Protein AF-A0A6A1Q8D6-F1 (afdb_monomer_lite)

Secondary structure (DSSP, 8-state):
--HHHHHHHHHHHHHHHHHHHHHHHHTT--HHHHHHHHHHHHHHHHHHHHTT-----------------PPPS---------------------S-------S---S-HHHHHHHHHHHHHHGGGG-SS--HHHHHHT-TT--HHHHHHHHHHHHTT-HHHHHHHHHHHHHTT-HHHHHHHHHHHHHH---HHHHHHHHHHHHHHHHHHHHHHHHHHHTT-SSPPPHHHHHHHHHHHHHHHHH-HHHHHHHHHHT--

pLDDT: mean 76.39, std 24.13, range [25.67, 97.31]

Foldseek 3Di:
DPLQVLLVVLLVLLVVLVVVLVVCVVVVHDPVVNLVSLLSSLVSLLSNQVVPDDDDDDDDDDDDDDDDDDDDPPDPPDDDDDDDDDDDDDDDDDPDPDPDPPDDDPSRSNLVSLLVVLVSVVCQVVHPDRRCSCVVSPNPPPHSVVSNVSSCVVCQQPLVSLLVSLVVCVVSVVLVSSLVSLVSSCVNPVQCLVRLSSLQSLLVSLVVQQVVQVVCVVVVNHDHRDCVSVVSSVVSVVSNCVNDVVVVVVVVVVPPD

InterPro domains:
  IPR011990 Tetratricopeptide-like helical domain superfamily [G3DSA:1.25.40.10] (143-253)
  IPR011990 Tetratricopeptide-like helical domain superfamily [SSF48452] (145-246)
  IPR042342 Tetratricopeptide repeat protein 22 [PTHR16253] (111-256)

Sequence (257 aa):
IPKEEKRGWYFTMATLFIRLDGIFLELGREEQKRLPAFNRTLALLRQVLKSSEPHHQGRTRGHGDFMPLPLPLSSWGLTPGVALAPCLLVAPLPLSTPLLPETPLPASPPALAWCYLGMLLERKDTFSITPMGIHDCGFSGTDPLDCFGKAIEIAKDKPPILNHLAKIFHLLGKQDMAIGTCNMALDILRDPELNWQAYCTRAKIHVRAYLHDLERSKMGLGGMPDRNHLACAKADLEEVVKVCPGLKTYLDIGQVR

Organism: Balaenoptera physalus (NCBI:txid9770)

Structure (mmCIF, N/CA/C/O backbone):
data_AF-A0A6A1Q8D6-F1
#
_entry.id   AF-A0A6A1Q8D6-F1
#
loop_
_atom_site.group_PDB
_atom_site.id
_atom_site.type_symbol
_atom_site.label_atom_id
_atom_site.label_alt_id
_atom_site.label_comp_id
_atom_site.label_asym_id
_atom_site.label_entity_id
_atom_site.label_seq_id
_atom_site.pdbx_PDB_ins_code
_atom_site.Cartn_x
_atom_site.Cartn_y
_atom_site.Cartn_z
_atom_site.occupancy
_atom_site.B_iso_or_equiv
_atom_site.auth_seq_id
_atom_site.auth_comp_id
_atom_site.auth_asym_id
_atom_site.auth_atom_id
_atom_site.pdbx_PDB_model_num
ATOM 1 N N . ILE A 1 1 ? 13.395 28.032 6.332 1.00 58.28 1 ILE A N 1
ATOM 2 C CA . ILE A 1 1 ? 12.481 26.870 6.231 1.00 58.28 1 ILE A CA 1
ATOM 3 C C . ILE A 1 1 ? 12.917 25.836 7.268 1.00 58.28 1 ILE A C 1
ATOM 5 O O . ILE A 1 1 ? 14.064 25.392 7.189 1.00 58.28 1 ILE A O 1
ATOM 9 N N . PRO A 1 2 ? 12.074 25.506 8.260 1.00 75.62 2 PRO A N 1
ATOM 10 C CA . PRO A 1 2 ? 12.286 24.403 9.195 1.00 75.62 2 PRO A CA 1
ATOM 11 C C . PRO A 1 2 ? 12.652 23.093 8.481 1.00 75.62 2 PRO A C 1
ATOM 13 O O . PRO A 1 2 ? 12.176 22.812 7.381 1.00 75.62 2 PRO A O 1
ATOM 16 N N . LYS A 1 3 ? 13.507 22.271 9.101 1.00 69.44 3 LYS A N 1
ATOM 17 C CA . LYS A 1 3 ? 13.991 21.016 8.492 1.00 69.44 3 LYS A CA 1
ATOM 18 C C . LYS A 1 3 ? 12.843 20.069 8.106 1.00 69.44 3 LYS A C 1
ATOM 20 O O . LYS A 1 3 ? 12.919 19.453 7.047 1.00 69.44 3 LYS A O 1
ATOM 25 N N . GLU A 1 4 ? 11.780 20.003 8.909 1.00 71.88 4 GLU A N 1
ATOM 26 C CA . GLU A 1 4 ? 10.601 19.168 8.629 1.00 71.88 4 GLU A CA 1
ATOM 27 C C . GLU A 1 4 ? 9.783 19.661 7.429 1.00 71.88 4 GLU A C 1
ATOM 29 O O . GLU A 1 4 ? 9.393 18.859 6.586 1.00 71.88 4 GLU A O 1
ATOM 34 N N . GLU A 1 5 ? 9.596 20.973 7.267 1.00 75.06 5 GLU A N 1
ATOM 35 C CA . GLU A 1 5 ? 8.895 21.525 6.097 1.00 75.06 5 GLU A CA 1
ATOM 36 C C . GLU A 1 5 ? 9.647 21.221 4.798 1.00 75.06 5 GLU A C 1
ATOM 38 O O . GLU A 1 5 ? 9.058 20.815 3.794 1.00 75.06 5 GLU A O 1
ATOM 43 N N . LYS A 1 6 ? 10.980 21.335 4.832 1.00 80.56 6 LYS A N 1
ATOM 44 C CA . LYS A 1 6 ? 11.833 20.992 3.690 1.00 80.56 6 LYS A CA 1
ATOM 45 C C . LYS A 1 6 ? 11.720 19.504 3.326 1.00 80.56 6 LYS A C 1
ATOM 47 O O . LYS A 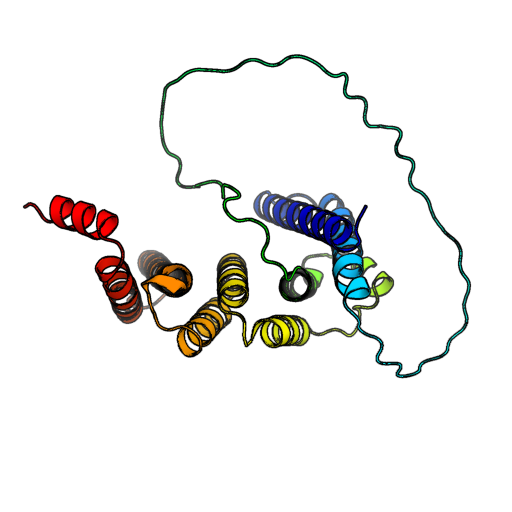1 6 ? 11.679 19.166 2.144 1.00 80.56 6 LYS A O 1
ATOM 52 N N . ARG A 1 7 ? 11.624 18.613 4.321 1.00 81.50 7 ARG A N 1
ATOM 53 C CA . ARG A 1 7 ? 11.371 17.176 4.101 1.00 81.50 7 ARG A CA 1
ATOM 54 C C . ARG A 1 7 ? 9.992 16.922 3.508 1.00 81.50 7 ARG A C 1
ATOM 56 O O . ARG A 1 7 ? 9.892 16.159 2.552 1.00 81.50 7 ARG A O 1
ATOM 63 N N . GLY A 1 8 ? 8.959 17.563 4.052 1.00 83.56 8 GLY A N 1
ATOM 64 C CA . GLY A 1 8 ? 7.590 17.460 3.549 1.00 83.56 8 GLY A CA 1
ATOM 65 C C . GLY A 1 8 ? 7.497 17.867 2.080 1.00 83.56 8 GLY A C 1
ATOM 66 O O . GLY A 1 8 ? 6.863 17.169 1.288 1.00 83.56 8 GLY A O 1
ATOM 67 N N . TRP A 1 9 ? 8.221 18.919 1.685 1.00 87.88 9 TRP A N 1
ATOM 68 C CA . TRP A 1 9 ? 8.323 19.335 0.288 1.00 87.88 9 TRP A CA 1
ATOM 69 C C . TRP A 1 9 ? 9.008 18.276 -0.588 1.00 87.88 9 TRP A C 1
ATOM 71 O O . TRP A 1 9 ? 8.444 17.872 -1.605 1.00 87.88 9 TRP A O 1
ATOM 81 N N . TYR A 1 10 ? 10.181 17.764 -0.186 1.00 89.38 10 TYR A N 1
ATOM 82 C CA . TYR A 1 10 ? 10.878 16.715 -0.947 1.00 89.38 10 TYR A CA 1
ATOM 83 C C . TYR A 1 10 ? 10.034 15.452 -1.107 1.00 89.38 10 TYR A C 1
ATOM 85 O O . TYR A 1 10 ? 9.972 14.886 -2.198 1.00 89.38 10 TYR A O 1
ATOM 93 N N . PHE A 1 11 ? 9.365 15.034 -0.035 1.00 89.62 11 PHE A N 1
ATOM 94 C CA . PHE A 1 11 ? 8.489 13.874 -0.046 1.00 89.62 11 PHE A CA 1
ATOM 95 C C . PHE A 1 11 ? 7.291 14.086 -0.976 1.00 89.62 11 PHE A C 1
ATOM 97 O O . PHE A 1 11 ? 7.030 13.250 -1.838 1.00 89.62 11 PHE A O 1
ATOM 104 N N . THR A 1 12 ? 6.620 15.236 -0.877 1.00 89.75 12 THR A N 1
ATOM 105 C CA . THR A 1 12 ? 5.509 15.597 -1.770 1.00 89.75 12 THR A CA 1
ATOM 106 C C . THR A 1 12 ? 5.947 15.543 -3.231 1.00 89.75 12 THR A C 1
ATOM 108 O O . THR A 1 12 ? 5.326 14.850 -4.036 1.00 89.75 12 THR A O 1
ATOM 111 N N . MET A 1 13 ? 7.073 16.175 -3.571 1.00 91.12 13 MET A N 1
ATOM 112 C CA . MET A 1 13 ? 7.605 16.151 -4.935 1.00 91.12 13 MET A CA 1
ATOM 113 C C . MET A 1 13 ? 7.938 14.732 -5.412 1.00 91.12 13 MET A C 1
ATOM 115 O O . MET A 1 13 ? 7.617 14.385 -6.547 1.00 91.12 13 MET A O 1
ATOM 119 N N . ALA A 1 14 ? 8.522 13.888 -4.555 1.00 90.25 14 ALA A N 1
ATOM 120 C CA . ALA A 1 14 ? 8.796 12.492 -4.893 1.00 90.25 14 ALA A CA 1
ATOM 121 C C . ALA A 1 14 ? 7.500 11.727 -5.205 1.00 90.25 14 ALA A C 1
ATOM 123 O O . ALA A 1 14 ? 7.415 11.054 -6.230 1.00 90.25 14 ALA A O 1
ATOM 124 N N . THR A 1 15 ? 6.458 11.879 -4.380 1.00 89.50 15 THR A N 1
ATOM 125 C CA . THR A 1 15 ? 5.168 11.209 -4.621 1.00 89.50 15 THR A CA 1
ATOM 126 C C . THR A 1 15 ? 4.490 11.663 -5.915 1.00 89.50 15 THR A C 1
ATOM 128 O O . THR A 1 15 ? 3.872 10.842 -6.594 1.00 89.50 15 THR A O 1
ATOM 131 N N . LEU A 1 16 ? 4.643 12.933 -6.309 1.00 89.19 16 LEU A N 1
ATOM 132 C CA . LEU A 1 16 ? 4.144 13.434 -7.593 1.00 89.19 16 LEU A CA 1
ATOM 133 C C . LEU A 1 16 ? 4.859 12.771 -8.776 1.00 89.19 16 LEU A C 1
ATOM 135 O O . LEU A 1 16 ? 4.192 12.323 -9.708 1.00 89.19 16 LEU A O 1
ATOM 139 N N . PHE A 1 17 ? 6.190 12.646 -8.729 1.00 88.75 17 PHE A N 1
ATOM 140 C CA . PHE A 1 17 ? 6.939 11.949 -9.781 1.00 88.75 17 PHE A CA 1
ATOM 141 C C . PHE A 1 17 ? 6.596 10.459 -9.861 1.00 88.75 17 PHE A C 1
ATOM 143 O O . PHE A 1 17 ? 6.474 9.932 -10.962 1.00 88.75 17 PHE A O 1
ATOM 150 N N . ILE A 1 18 ? 6.364 9.798 -8.724 1.00 88.38 18 ILE A N 1
ATOM 151 C CA . ILE A 1 18 ? 5.928 8.393 -8.682 1.00 88.38 18 ILE A CA 1
ATOM 152 C C . ILE A 1 18 ? 4.565 8.214 -9.356 1.00 88.38 18 ILE A C 1
ATOM 154 O O . ILE A 1 18 ? 4.382 7.289 -10.147 1.00 88.38 18 ILE A O 1
ATOM 158 N N . ARG A 1 19 ? 3.604 9.102 -9.070 1.00 86.12 19 ARG A N 1
ATOM 159 C CA . ARG A 1 19 ? 2.282 9.068 -9.716 1.00 86.12 19 ARG A CA 1
ATOM 160 C C . ARG A 1 19 ? 2.391 9.310 -11.220 1.00 86.12 19 ARG A C 1
ATOM 162 O O . ARG A 1 19 ? 1.753 8.605 -11.995 1.00 86.12 19 ARG A O 1
ATOM 169 N N . LEU A 1 20 ? 3.221 10.268 -11.628 1.00 85.06 20 LEU A N 1
ATOM 170 C CA . LEU A 1 20 ? 3.463 10.562 -13.038 1.00 85.06 20 LEU A CA 1
ATOM 171 C C . LEU A 1 20 ? 4.110 9.377 -13.777 1.00 85.06 20 LEU A C 1
ATOM 173 O O . LEU A 1 20 ? 3.712 9.082 -14.900 1.00 85.06 20 LEU A O 1
ATOM 177 N N . ASP A 1 21 ? 5.063 8.681 -13.149 1.00 83.56 21 ASP A N 1
ATOM 178 C CA . ASP A 1 21 ? 5.663 7.456 -13.698 1.00 83.56 21 ASP A CA 1
ATOM 179 C C . ASP A 1 21 ? 4.616 6.352 -13.900 1.00 83.56 21 ASP A C 1
ATOM 181 O O . ASP A 1 21 ? 4.587 5.732 -14.960 1.00 83.56 21 ASP A O 1
ATOM 185 N N . GLY A 1 22 ? 3.707 6.167 -12.934 1.00 82.19 22 GLY A N 1
ATOM 186 C CA . GLY A 1 22 ? 2.575 5.242 -13.065 1.00 82.19 22 GLY A CA 1
ATOM 187 C C . GLY A 1 22 ? 1.685 5.555 -14.273 1.00 82.19 22 GLY A C 1
ATOM 188 O O . GLY A 1 22 ? 1.392 4.667 -15.065 1.00 82.19 22 GLY A O 1
ATOM 189 N N . ILE A 1 23 ? 1.340 6.829 -14.480 1.00 84.25 23 ILE A N 1
ATOM 190 C CA . ILE A 1 23 ? 0.553 7.266 -15.647 1.00 84.25 23 ILE A CA 1
ATOM 191 C C . ILE A 1 23 ? 1.317 7.009 -16.956 1.00 84.25 23 ILE A C 1
ATOM 193 O O . ILE A 1 23 ? 0.732 6.599 -17.956 1.00 84.25 23 ILE A O 1
ATOM 197 N N . PHE A 1 24 ? 2.632 7.242 -16.986 1.00 83.12 24 PHE A N 1
ATOM 198 C CA . PHE A 1 24 ? 3.431 6.961 -18.182 1.00 83.12 24 PHE A CA 1
ATOM 199 C C . PHE A 1 24 ? 3.561 5.470 -18.488 1.00 83.12 24 PHE A C 1
ATOM 201 O O . PHE A 1 24 ? 3.578 5.122 -19.669 1.00 83.12 24 PHE A O 1
ATOM 208 N N . LEU A 1 25 ? 3.611 4.616 -17.462 1.00 78.94 25 LEU A N 1
ATOM 209 C CA . LEU A 1 25 ? 3.542 3.162 -17.616 1.00 78.94 25 LEU A CA 1
ATOM 210 C C . LEU A 1 25 ? 2.220 2.732 -18.262 1.00 78.94 25 LEU A C 1
ATOM 212 O O . LEU A 1 25 ? 2.239 1.980 -19.230 1.00 78.94 25 LEU A O 1
ATOM 216 N N . GLU A 1 26 ? 1.088 3.250 -17.780 1.00 81.12 26 GLU A N 1
ATOM 217 C CA . GLU A 1 26 ? -0.240 2.927 -18.324 1.00 81.12 26 GLU A CA 1
ATOM 218 C C . GLU A 1 26 ? -0.422 3.406 -19.772 1.00 81.12 26 GLU A C 1
ATOM 220 O O . GLU A 1 26 ? -1.025 2.717 -20.590 1.00 81.12 26 GLU A O 1
ATOM 225 N N . LEU A 1 27 ? 0.136 4.570 -20.113 1.00 80.81 27 LEU A N 1
ATOM 226 C CA . LEU A 1 27 ? 0.056 5.148 -21.458 1.00 80.81 27 LEU A CA 1
ATOM 227 C C . LEU A 1 27 ? 1.074 4.560 -22.454 1.00 80.81 27 LEU A C 1
ATOM 229 O O . LEU A 1 27 ? 1.162 5.059 -23.576 1.00 80.81 27 LEU A O 1
ATOM 233 N N . GLY A 1 28 ? 1.885 3.572 -22.054 1.00 69.19 28 GLY A N 1
ATOM 234 C CA . GLY A 1 28 ? 2.917 2.973 -22.910 1.00 69.19 28 GLY A CA 1
ATOM 235 C C . GLY A 1 28 ? 3.967 3.975 -23.408 1.00 69.19 28 GLY A C 1
ATOM 236 O O . GLY A 1 28 ? 4.520 3.815 -24.495 1.00 69.19 28 GLY A O 1
ATOM 237 N N . ARG A 1 29 ? 4.207 5.062 -22.660 1.00 67.12 29 ARG A N 1
ATOM 238 C CA . ARG A 1 29 ? 5.101 6.157 -23.072 1.00 67.12 29 ARG A CA 1
ATOM 239 C C . ARG A 1 29 ? 6.567 5.748 -22.945 1.00 67.12 29 ARG A C 1
ATOM 241 O O . ARG A 1 29 ? 6.957 5.097 -21.980 1.00 67.12 29 ARG A O 1
ATOM 248 N N . GLU A 1 30 ? 7.375 6.220 -23.895 1.00 70.44 30 GLU A N 1
ATOM 249 C CA . GLU A 1 30 ? 8.788 5.855 -24.028 1.00 70.44 30 GLU A CA 1
ATOM 250 C C . GLU A 1 30 ? 9.607 6.090 -22.750 1.00 70.44 30 GLU A C 1
ATOM 252 O O . GLU A 1 30 ? 9.560 7.156 -22.120 1.00 70.44 30 GLU A O 1
ATOM 257 N N . GLU A 1 31 ? 10.411 5.078 -22.423 1.00 80.12 31 GLU A N 1
ATOM 258 C CA . GLU A 1 31 ? 11.371 4.998 -21.320 1.00 80.12 31 GLU A CA 1
ATOM 259 C C . GLU A 1 31 ? 12.185 6.289 -21.120 1.00 80.12 31 GLU A C 1
ATOM 261 O O . GLU A 1 31 ? 12.407 6.728 -19.988 1.00 80.12 31 GLU A O 1
ATOM 266 N N . GLN A 1 32 ? 12.524 6.964 -22.222 1.00 80.62 32 GLN A N 1
ATOM 267 C CA . GLN A 1 32 ? 13.290 8.208 -22.265 1.00 80.62 32 GLN A CA 1
ATOM 268 C C . GLN A 1 32 ? 12.696 9.337 -21.403 1.00 80.62 32 GLN A C 1
ATOM 270 O O . GLN A 1 32 ? 13.429 10.176 -20.880 1.00 80.62 32 GLN A O 1
ATOM 275 N N . LYS A 1 33 ? 11.367 9.373 -21.228 1.00 82.81 33 LYS A N 1
ATOM 276 C CA . LYS A 1 33 ? 10.687 10.373 -20.381 1.00 82.81 33 LYS A CA 1
ATOM 277 C C . LYS A 1 33 ? 10.601 9.945 -18.919 1.00 82.81 33 LYS A C 1
ATOM 279 O O . LYS A 1 33 ? 10.567 10.798 -18.031 1.00 82.81 33 LYS A O 1
ATOM 284 N N . ARG A 1 34 ? 10.564 8.636 -18.670 1.00 88.50 34 ARG A N 1
ATOM 285 C CA . ARG A 1 34 ? 10.428 8.044 -17.334 1.00 88.50 34 ARG A CA 1
ATOM 286 C C . ARG A 1 34 ? 11.755 8.042 -16.586 1.00 88.50 34 ARG A C 1
ATOM 288 O O . ARG A 1 34 ? 11.789 8.391 -15.409 1.00 88.50 34 ARG A O 1
ATOM 295 N N . LEU A 1 35 ? 12.856 7.750 -17.278 1.00 89.75 35 LEU A N 1
ATOM 296 C CA . LEU A 1 35 ? 14.184 7.617 -16.678 1.00 89.75 35 LEU A CA 1
ATOM 297 C C . LEU A 1 35 ? 14.645 8.882 -15.911 1.00 89.75 35 LEU A C 1
ATOM 299 O O . LEU A 1 35 ? 15.076 8.759 -14.760 1.00 89.75 35 LEU A O 1
ATOM 303 N N . PRO A 1 36 ? 14.490 10.118 -16.438 1.00 89.50 36 PRO A N 1
ATOM 304 C CA . PRO A 1 36 ? 14.829 11.324 -15.682 1.00 89.50 36 PRO A CA 1
ATOM 305 C C . PRO A 1 36 ? 13.945 11.532 -14.446 1.00 89.50 36 PRO A C 1
ATOM 307 O O . PRO A 1 36 ? 14.434 11.982 -13.409 1.00 89.50 36 PRO A O 1
ATOM 310 N N . ALA A 1 37 ? 12.648 11.215 -14.535 1.00 89.19 37 ALA A N 1
ATOM 311 C CA . ALA A 1 37 ? 11.722 11.322 -13.407 1.00 89.19 37 ALA A CA 1
ATOM 312 C C . ALA A 1 37 ? 12.062 10.301 -12.310 1.00 89.19 37 ALA A C 1
ATOM 314 O O . ALA A 1 37 ? 12.089 10.650 -11.129 1.00 89.19 37 ALA A O 1
ATOM 315 N N . PHE A 1 38 ? 12.412 9.075 -12.700 1.00 91.06 38 PHE A N 1
ATOM 316 C CA . PHE A 1 38 ? 12.868 8.021 -11.801 1.00 91.06 38 PHE A CA 1
ATOM 317 C C . PHE A 1 38 ? 14.125 8.446 -11.024 1.00 91.06 38 PHE A C 1
ATOM 319 O O . PHE A 1 38 ? 14.119 8.466 -9.792 1.00 91.06 38 PHE A O 1
ATOM 326 N N . ASN A 1 39 ? 15.166 8.909 -11.728 1.00 92.31 39 ASN A N 1
ATOM 327 C CA . ASN A 1 39 ? 16.411 9.369 -11.101 1.00 92.31 39 ASN A CA 1
ATOM 328 C C . ASN A 1 39 ? 16.184 10.563 -10.154 1.00 92.31 39 ASN A C 1
ATOM 330 O O . ASN A 1 39 ? 16.732 10.600 -9.050 1.00 92.31 39 ASN A O 1
ATOM 334 N N . ARG A 1 40 ? 15.329 11.522 -10.539 1.00 92.12 40 ARG A N 1
ATOM 335 C CA . ARG A 1 40 ? 14.948 12.647 -9.663 1.00 92.12 40 ARG A CA 1
ATOM 336 C C . ARG A 1 40 ? 14.216 12.178 -8.411 1.00 92.12 40 ARG A C 1
ATOM 338 O O . ARG A 1 40 ? 14.468 12.707 -7.331 1.00 92.12 40 ARG A O 1
ATOM 345 N N . THR A 1 41 ? 13.342 11.183 -8.538 1.00 93.81 41 THR A N 1
ATOM 346 C CA . THR A 1 41 ? 12.605 10.623 -7.400 1.00 93.81 41 THR A CA 1
ATOM 347 C C . THR A 1 41 ? 13.560 10.008 -6.381 1.00 93.81 41 THR A C 1
ATOM 349 O O . THR A 1 41 ? 13.455 10.317 -5.195 1.00 93.81 41 THR A O 1
ATOM 352 N N . LEU A 1 42 ? 14.545 9.222 -6.829 1.00 94.06 42 LEU A N 1
ATOM 353 C CA . LEU A 1 42 ? 15.572 8.653 -5.948 1.00 94.06 42 LEU A CA 1
ATOM 354 C C . LEU A 1 42 ? 16.363 9.737 -5.208 1.00 94.06 42 LEU A C 1
ATOM 356 O O . LEU A 1 42 ? 16.573 9.633 -3.998 1.00 94.06 42 LEU A O 1
ATOM 360 N N . ALA A 1 43 ? 16.736 10.816 -5.901 1.00 93.62 43 ALA A N 1
ATOM 361 C CA . ALA A 1 43 ? 17.434 11.939 -5.283 1.00 93.62 43 ALA A CA 1
ATOM 362 C C . ALA A 1 43 ? 16.581 12.634 -4.206 1.00 93.62 43 ALA A C 1
ATOM 364 O O . ALA A 1 43 ? 17.093 12.952 -3.131 1.00 93.62 43 ALA A O 1
ATOM 365 N N . LEU A 1 44 ? 15.284 12.836 -4.459 1.00 93.44 44 LEU A N 1
ATOM 366 C CA . LEU A 1 44 ? 14.351 13.431 -3.497 1.00 93.44 44 LEU A CA 1
ATOM 367 C C . LEU A 1 44 ? 14.144 12.530 -2.275 1.00 93.44 44 LEU A C 1
ATOM 369 O O . LEU A 1 44 ? 14.257 13.003 -1.144 1.00 93.44 44 LEU A O 1
ATOM 373 N N . LEU A 1 45 ? 13.916 11.230 -2.482 1.00 93.06 45 LEU A N 1
ATOM 374 C CA . LEU A 1 45 ? 13.772 10.265 -1.389 1.00 93.06 45 LEU A CA 1
ATOM 375 C C . LEU A 1 45 ? 15.045 10.185 -0.544 1.00 93.06 45 LEU A C 1
ATOM 377 O O . LEU A 1 45 ? 14.966 10.199 0.683 1.00 93.06 45 LEU A O 1
ATOM 381 N N . ARG A 1 46 ? 16.228 10.226 -1.168 1.00 92.81 46 ARG A N 1
ATOM 382 C CA . ARG A 1 46 ? 17.505 10.307 -0.447 1.00 92.81 46 ARG A CA 1
ATOM 383 C C . ARG A 1 46 ? 17.573 11.526 0.476 1.00 92.81 46 ARG A C 1
ATOM 385 O O . ARG A 1 46 ? 18.116 11.409 1.570 1.00 92.81 46 ARG A O 1
ATOM 392 N N . GLN A 1 47 ? 17.029 12.682 0.083 1.00 91.50 47 GLN A N 1
ATOM 393 C CA . GLN A 1 47 ? 16.985 13.866 0.959 1.00 91.50 47 GLN A CA 1
ATOM 394 C C . GLN A 1 47 ? 16.055 13.662 2.162 1.00 91.50 47 GLN A C 1
ATOM 396 O O . GLN A 1 47 ? 16.399 14.048 3.285 1.00 91.50 47 GLN A O 1
ATOM 401 N N . VAL A 1 48 ? 14.905 13.015 1.954 1.00 90.12 48 VAL A N 1
ATOM 402 C CA . VAL A 1 48 ? 13.990 12.653 3.048 1.00 90.12 48 VAL A CA 1
ATOM 403 C C . VAL A 1 48 ? 14.683 11.699 4.029 1.00 90.12 48 VAL A C 1
ATOM 405 O O . VAL A 1 48 ? 14.639 11.920 5.237 1.00 90.12 48 VAL A O 1
ATOM 408 N N . LEU A 1 49 ? 15.406 10.698 3.523 1.00 89.38 49 LEU A N 1
ATOM 409 C CA . LEU A 1 49 ? 16.069 9.688 4.347 1.00 89.38 49 LEU A CA 1
ATOM 410 C C . LEU A 1 49 ? 17.323 10.211 5.069 1.00 89.38 49 LEU A C 1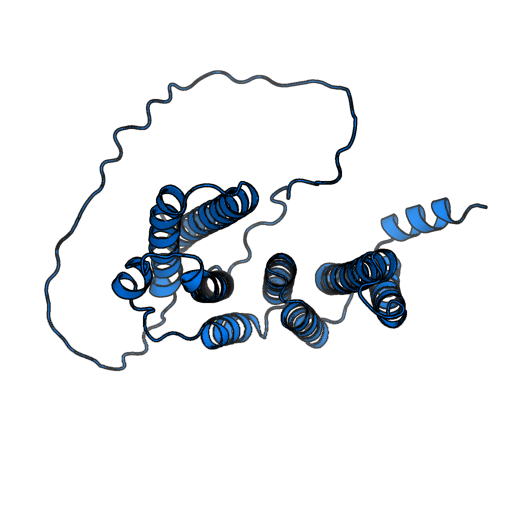
ATOM 412 O O . LEU A 1 49 ? 17.436 10.026 6.276 1.00 89.38 49 LEU A O 1
ATOM 416 N N . LYS A 1 50 ? 18.222 10.942 4.391 1.00 82.88 50 LYS A N 1
ATOM 417 C CA . LYS A 1 50 ? 19.465 11.488 4.990 1.00 82.88 50 LYS A CA 1
ATOM 418 C C . LYS A 1 50 ? 19.223 12.378 6.193 1.00 82.88 50 LYS A C 1
ATOM 420 O O . LYS A 1 50 ? 20.022 12.440 7.116 1.00 82.88 50 LYS A O 1
ATOM 425 N N . SER A 1 51 ? 18.138 13.131 6.150 1.00 59.81 51 SER A N 1
ATOM 426 C CA . SER A 1 51 ? 17.831 14.047 7.231 1.00 59.81 51 SER A CA 1
ATOM 427 C C . SER A 1 51 ? 17.398 13.313 8.506 1.00 59.81 51 SER A C 1
ATOM 429 O O . SER A 1 51 ? 17.402 13.946 9.554 1.00 59.81 51 SER A O 1
ATOM 431 N N . SER A 1 52 ? 17.066 12.020 8.431 1.00 51.50 52 SER A N 1
ATOM 432 C CA . SER A 1 52 ? 16.464 11.217 9.502 1.00 51.50 52 SER A CA 1
ATOM 433 C C . SER A 1 52 ? 17.456 10.458 10.382 1.00 51.50 52 SER A C 1
ATOM 435 O O . SER A 1 52 ? 17.007 9.779 11.296 1.00 51.50 52 SER A O 1
ATOM 437 N N . GLU A 1 53 ? 18.766 10.545 10.138 1.00 46.06 53 GLU A N 1
ATOM 438 C CA . GLU A 1 53 ? 19.754 9.896 11.006 1.00 46.06 53 GLU A CA 1
ATOM 439 C C . GLU A 1 53 ? 19.977 10.715 12.292 1.00 46.06 53 GLU A C 1
ATOM 441 O O . GLU A 1 53 ? 20.560 11.803 12.229 1.00 46.06 53 GLU A O 1
ATOM 446 N N . PRO A 1 54 ? 19.566 10.229 13.480 1.00 35.94 54 PRO A N 1
ATOM 447 C CA . PRO A 1 54 ? 20.253 10.603 14.705 1.00 35.94 54 PRO A CA 1
ATOM 448 C C . PRO A 1 54 ? 21.653 9.977 14.647 1.00 35.94 54 PRO A C 1
ATOM 450 O O . PRO A 1 54 ? 21.803 8.831 14.233 1.00 35.94 54 PRO A O 1
ATOM 453 N N . HIS A 1 55 ? 22.686 10.728 15.023 1.00 36.19 55 HIS A N 1
ATOM 454 C CA . HIS A 1 55 ? 24.079 10.285 14.985 1.00 36.19 55 HIS A CA 1
ATOM 455 C C . HIS A 1 55 ? 24.284 8.862 15.546 1.00 36.19 55 HIS A C 1
ATOM 457 O O . HIS A 1 55 ? 24.355 8.658 16.757 1.00 36.19 55 HIS A O 1
ATOM 463 N N . HIS A 1 56 ? 24.485 7.892 14.656 1.00 28.84 56 HIS A N 1
ATOM 464 C CA . HIS A 1 56 ? 25.235 6.676 14.943 1.00 28.84 56 HIS A CA 1
ATOM 465 C C . HIS A 1 56 ? 26.426 6.618 13.997 1.00 28.84 56 HIS A C 1
ATOM 467 O O . HIS A 1 56 ? 26.374 6.193 12.848 1.00 28.84 56 HIS A O 1
ATOM 473 N N . GLN A 1 57 ? 27.520 7.159 14.519 1.00 34.19 57 GLN A N 1
ATOM 474 C CA . GLN A 1 57 ? 28.828 7.164 13.908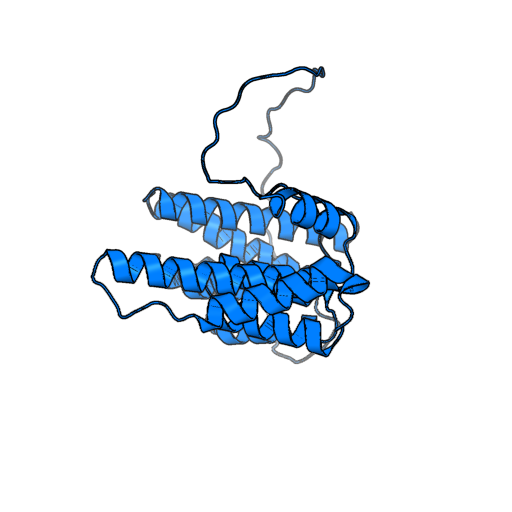 1.00 34.19 57 GLN A CA 1
ATOM 475 C C . GLN A 1 57 ? 29.363 5.731 13.846 1.00 34.19 57 GLN A C 1
ATOM 477 O O . GLN A 1 57 ? 29.739 5.153 14.859 1.00 34.19 57 GLN A O 1
ATOM 482 N N . GLY A 1 58 ? 29.422 5.185 12.632 1.00 26.11 58 GLY A N 1
ATOM 483 C CA . GLY A 1 58 ? 29.975 3.869 12.323 1.00 26.11 58 GLY A CA 1
ATOM 484 C C . GLY A 1 58 ? 30.755 3.875 11.008 1.00 26.11 58 GLY A C 1
ATOM 485 O O . GLY A 1 58 ? 30.403 3.177 10.074 1.00 26.11 58 GLY A O 1
ATOM 486 N N . ARG A 1 59 ? 31.789 4.723 10.938 1.00 28.02 59 ARG A N 1
ATOM 487 C CA . ARG A 1 59 ? 33.040 4.550 10.171 1.00 28.02 59 ARG A CA 1
ATOM 488 C C . ARG A 1 59 ? 32.951 3.787 8.830 1.00 28.02 59 ARG A C 1
ATOM 490 O O . ARG A 1 59 ? 33.201 2.593 8.789 1.00 28.02 59 ARG A O 1
ATOM 497 N N . THR A 1 60 ? 32.915 4.526 7.723 1.00 31.06 60 THR A N 1
ATOM 498 C CA . THR A 1 60 ? 33.951 4.378 6.682 1.00 31.06 60 THR A CA 1
ATOM 499 C C . THR A 1 60 ? 34.382 5.761 6.204 1.00 31.06 60 THR A C 1
ATOM 501 O O . THR A 1 60 ? 33.584 6.625 5.856 1.00 31.06 60 THR A O 1
ATOM 504 N N . ARG A 1 61 ? 35.687 5.996 6.318 1.00 30.72 61 ARG A N 1
ATOM 505 C CA . ARG A 1 61 ? 36.388 7.230 5.983 1.00 30.72 61 ARG A CA 1
ATOM 506 C C . ARG A 1 61 ? 36.932 7.023 4.573 1.00 30.72 61 ARG A C 1
ATOM 508 O O . ARG A 1 61 ? 37.776 6.156 4.384 1.00 30.72 61 ARG A O 1
ATOM 515 N N . GLY A 1 62 ? 36.446 7.799 3.617 1.00 27.06 62 GLY A N 1
ATOM 516 C CA . GLY A 1 62 ? 37.011 7.924 2.279 1.00 27.06 62 GLY A CA 1
ATOM 517 C C . GLY A 1 62 ? 36.842 9.370 1.846 1.00 27.06 62 GLY A C 1
ATOM 518 O O . GLY A 1 62 ? 35.736 9.791 1.526 1.00 27.06 62 GLY A O 1
ATOM 519 N N . HIS A 1 63 ? 37.918 10.145 1.962 1.00 29.50 63 HIS A N 1
ATOM 520 C CA . HIS A 1 63 ? 38.007 11.515 1.468 1.00 29.50 63 HIS A CA 1
ATOM 521 C C . HIS A 1 63 ? 37.772 11.556 -0.047 1.00 29.50 63 HIS A C 1
ATOM 523 O O . HIS A 1 63 ? 38.291 10.709 -0.769 1.00 29.50 63 HIS A O 1
ATOM 529 N N . GLY A 1 64 ? 37.035 12.568 -0.502 1.00 26.86 64 GLY A N 1
ATOM 530 C CA . GLY A 1 64 ? 36.806 12.861 -1.915 1.00 26.86 64 GLY A CA 1
ATOM 531 C C . GLY A 1 64 ? 35.792 13.990 -2.086 1.00 26.86 64 GLY A C 1
ATOM 532 O O . GLY A 1 64 ? 34.637 13.738 -2.392 1.00 26.86 64 GLY A O 1
ATOM 533 N N . ASP A 1 65 ? 36.237 15.198 -1.752 1.00 26.80 65 ASP A N 1
ATOM 534 C CA . ASP A 1 65 ? 35.838 16.522 -2.242 1.00 26.80 65 ASP A CA 1
ATOM 535 C C . ASP A 1 65 ? 34.364 16.900 -2.506 1.00 26.80 65 ASP A C 1
ATOM 537 O O . ASP A 1 65 ? 33.644 16.405 -3.368 1.00 26.80 65 ASP A O 1
ATOM 541 N N . PHE A 1 66 ? 33.987 17.947 -1.771 1.00 28.08 66 PHE A N 1
ATOM 542 C CA . PHE A 1 66 ? 32.960 18.939 -2.069 1.00 28.08 66 PHE A CA 1
ATOM 543 C C . PHE A 1 66 ? 33.180 19.580 -3.451 1.00 28.08 66 PHE A C 1
ATOM 545 O O . PHE A 1 66 ? 34.263 20.109 -3.678 1.00 28.08 66 PHE A O 1
ATOM 552 N N . MET A 1 67 ? 32.136 19.683 -4.288 1.00 33.34 67 MET A N 1
ATOM 553 C CA . MET A 1 67 ? 31.578 20.965 -4.785 1.00 33.34 67 MET A CA 1
ATOM 554 C C . MET A 1 67 ? 30.457 20.766 -5.843 1.00 33.34 67 MET A C 1
ATOM 556 O O . MET A 1 67 ? 30.233 19.646 -6.296 1.00 33.34 67 MET A O 1
ATOM 560 N N . PRO A 1 68 ? 29.649 21.814 -6.121 1.00 44.25 68 PRO A N 1
ATOM 561 C CA . PRO A 1 68 ? 28.199 21.731 -6.261 1.00 44.25 68 PRO A CA 1
ATOM 562 C C . PRO A 1 68 ? 27.723 21.887 -7.707 1.00 44.25 68 PRO A C 1
ATOM 564 O O . PRO A 1 68 ? 28.435 22.408 -8.558 1.00 44.25 68 PRO A O 1
ATOM 567 N N . LEU A 1 69 ? 26.444 21.591 -7.942 1.00 27.73 69 LEU A N 1
ATOM 568 C CA . LEU A 1 69 ? 25.707 22.224 -9.032 1.00 27.73 69 LEU A CA 1
ATOM 569 C C . LEU A 1 69 ? 24.434 22.891 -8.491 1.00 27.73 69 LEU A C 1
ATOM 571 O O . LEU A 1 69 ? 23.567 22.202 -7.943 1.00 27.73 69 LEU A O 1
ATOM 575 N N . PRO A 1 70 ? 24.312 24.224 -8.622 1.00 39.91 70 PRO A N 1
ATOM 576 C CA . PRO A 1 70 ? 23.056 24.931 -8.465 1.00 39.91 70 PRO A CA 1
ATOM 577 C C . PRO A 1 70 ? 22.261 24.789 -9.768 1.00 39.91 70 PRO A C 1
ATOM 579 O O . PRO A 1 70 ? 22.813 24.950 -10.854 1.00 39.91 70 PRO A O 1
ATOM 582 N N . LEU A 1 71 ? 20.958 24.520 -9.687 1.00 33.19 71 LEU A N 1
ATOM 583 C CA . LEU A 1 71 ? 20.070 24.790 -10.817 1.00 33.19 71 LEU A CA 1
ATOM 584 C C . LEU A 1 71 ? 19.309 26.091 -10.532 1.00 33.19 71 LEU A C 1
ATOM 586 O O . LEU A 1 71 ? 18.762 26.237 -9.434 1.00 33.19 71 LEU A O 1
ATOM 590 N N . PRO A 1 72 ? 19.305 27.048 -11.474 1.00 29.98 72 PRO A N 1
ATOM 591 C CA . PRO A 1 72 ? 18.742 28.370 -11.257 1.00 29.98 72 PRO A CA 1
ATOM 592 C C . PRO A 1 72 ? 17.210 28.322 -11.220 1.00 29.98 72 PRO A C 1
ATOM 594 O O . PRO A 1 72 ? 16.556 27.772 -12.109 1.00 29.98 72 PRO A O 1
ATOM 597 N N . LEU A 1 73 ? 16.627 28.957 -10.200 1.00 33.31 73 LEU A N 1
ATOM 598 C CA . LEU A 1 73 ? 15.233 29.399 -10.204 1.00 33.31 73 LEU A CA 1
ATOM 599 C C . LEU A 1 73 ? 15.090 30.579 -11.181 1.00 33.31 73 LEU A C 1
ATOM 601 O O . LEU A 1 73 ? 15.030 31.731 -10.768 1.00 33.31 73 LEU A O 1
ATOM 605 N N . SER A 1 74 ? 15.067 30.320 -12.485 1.00 29.36 74 SER A N 1
ATOM 606 C CA . SER A 1 74 ? 14.772 31.361 -13.479 1.00 29.36 74 SER A CA 1
ATOM 607 C C . SER A 1 74 ? 14.197 30.755 -14.758 1.00 29.36 74 SER A C 1
ATOM 609 O O . SER A 1 74 ? 14.814 30.787 -15.817 1.00 29.36 74 SER A O 1
ATOM 611 N N . SER A 1 75 ? 13.022 30.135 -14.653 1.00 29.23 75 SER A N 1
ATOM 612 C CA . SER A 1 75 ? 12.153 29.827 -15.809 1.00 29.23 75 SER A CA 1
ATOM 613 C C . SER A 1 75 ? 10.675 29.674 -15.429 1.00 29.23 75 SER A C 1
ATOM 615 O O . SER A 1 75 ? 9.869 29.208 -16.227 1.00 29.23 75 SER A O 1
ATOM 617 N N . TRP A 1 76 ? 10.280 30.089 -14.222 1.00 39.84 76 TRP A N 1
ATOM 618 C CA . TRP A 1 76 ? 8.871 30.127 -13.834 1.00 39.84 76 TRP A CA 1
ATOM 619 C C . TRP A 1 76 ? 8.292 31.473 -14.271 1.00 39.84 76 TRP A C 1
ATOM 621 O O . TRP A 1 76 ? 8.167 32.401 -13.480 1.00 39.84 76 TRP A O 1
ATOM 631 N N . GLY A 1 77 ? 8.006 31.599 -15.566 1.00 35.78 77 GLY A N 1
ATOM 632 C CA . GLY A 1 77 ? 7.165 32.673 -16.080 1.00 35.78 77 GLY A CA 1
ATOM 633 C C . GLY A 1 77 ? 5.708 32.371 -15.750 1.00 35.78 77 GLY A C 1
ATOM 634 O O . GLY A 1 77 ? 5.036 31.703 -16.527 1.00 35.78 77 GLY A O 1
ATOM 635 N N . LEU A 1 78 ? 5.230 32.836 -14.596 1.00 33.50 78 LEU A N 1
ATOM 636 C CA . LEU A 1 78 ? 3.804 32.906 -14.275 1.00 33.50 78 LEU A CA 1
ATOM 637 C C . LEU A 1 78 ? 3.519 34.260 -13.619 1.00 33.50 78 LEU A C 1
ATOM 639 O O . LEU A 1 78 ? 3.980 34.553 -12.518 1.00 33.50 78 LEU A O 1
ATOM 643 N N . THR A 1 79 ? 2.781 35.098 -14.340 1.00 29.44 79 THR A N 1
ATOM 644 C CA . THR A 1 79 ? 2.207 36.365 -13.875 1.00 29.44 79 THR A CA 1
ATOM 645 C C . THR A 1 79 ? 1.059 36.114 -12.883 1.00 29.44 79 THR A C 1
ATOM 647 O O . THR A 1 79 ? 0.305 35.161 -13.088 1.00 29.44 79 THR A O 1
ATOM 650 N N . PRO A 1 80 ? 0.868 36.947 -11.841 1.00 30.08 80 PRO A N 1
ATOM 651 C CA . PRO A 1 80 ? -0.195 36.762 -10.851 1.00 30.08 80 PRO A CA 1
ATOM 652 C C . PRO A 1 80 ? -1.478 37.558 -11.173 1.00 30.08 80 PRO A C 1
ATOM 654 O O . PRO A 1 80 ? -1.411 38.691 -11.643 1.00 30.08 80 PRO A O 1
ATOM 657 N N . GLY A 1 81 ? -2.636 36.982 -10.827 1.00 28.36 81 GLY A N 1
ATOM 658 C CA . GLY A 1 81 ? -3.984 37.579 -10.913 1.00 28.36 81 GLY A CA 1
ATOM 659 C C . GLY A 1 81 ? -4.842 36.833 -11.941 1.00 28.36 81 GLY A C 1
ATOM 660 O O . GLY A 1 81 ? -4.414 36.667 -13.071 1.00 28.36 81 GLY A O 1
ATOM 661 N N . VAL A 1 82 ? -6.032 36.301 -11.649 1.00 28.84 82 VAL A N 1
ATOM 662 C CA . VAL A 1 82 ? -7.161 36.891 -10.917 1.00 28.84 82 VAL A CA 1
ATOM 663 C C . VAL A 1 82 ? -8.022 35.758 -10.325 1.00 28.84 82 VAL A C 1
ATOM 665 O O . VAL A 1 82 ? -8.165 34.696 -10.927 1.00 28.84 82 VAL A O 1
ATOM 668 N N . ALA A 1 83 ? -8.584 35.983 -9.138 1.00 35.38 83 ALA A N 1
ATOM 669 C CA . ALA A 1 83 ? -9.578 35.121 -8.501 1.00 35.38 83 ALA A CA 1
ATOM 670 C C . ALA A 1 83 ? -10.963 35.237 -9.171 1.00 35.38 83 ALA A C 1
ATOM 672 O O . ALA A 1 83 ? -11.278 36.305 -9.685 1.00 35.38 83 ALA A O 1
ATOM 673 N N . LEU A 1 84 ? -11.787 34.177 -9.095 1.00 27.81 84 LEU A N 1
ATOM 674 C CA . LEU A 1 84 ? -13.233 34.176 -8.771 1.00 27.81 84 LEU A CA 1
ATOM 675 C C . LEU A 1 84 ? -13.842 32.769 -9.000 1.00 27.81 84 LEU A C 1
ATOM 677 O O . LEU A 1 84 ? -13.629 32.146 -10.035 1.00 27.81 84 LEU A O 1
ATOM 681 N N . ALA A 1 85 ? -14.601 32.279 -8.015 1.00 28.30 85 ALA A N 1
ATOM 682 C CA . ALA A 1 85 ? -15.567 31.167 -8.120 1.00 28.30 85 ALA A CA 1
ATOM 683 C C . ALA A 1 85 ? -16.971 31.737 -8.486 1.00 28.30 85 ALA A C 1
ATOM 685 O O . ALA A 1 85 ? -17.043 32.961 -8.625 1.00 28.30 85 ALA A O 1
ATOM 686 N N . PRO A 1 86 ? -18.115 30.997 -8.522 1.00 48.28 86 PRO A N 1
ATOM 687 C CA . PRO A 1 86 ? -18.402 29.545 -8.478 1.00 48.28 86 PRO A CA 1
ATOM 688 C C . PRO A 1 86 ? -19.478 29.080 -9.527 1.00 48.28 86 PRO A C 1
ATOM 690 O O . PRO A 1 86 ? -19.921 29.866 -10.356 1.00 48.28 86 PRO A O 1
ATOM 693 N N . CYS A 1 87 ? -19.939 27.816 -9.407 1.00 25.80 87 CYS A N 1
ATOM 694 C CA . CYS A 1 87 ? -21.268 27.251 -9.780 1.00 25.80 87 CYS A CA 1
ATOM 695 C C . CYS A 1 87 ? -21.389 26.211 -10.930 1.00 25.80 87 CYS A C 1
ATOM 697 O O . CYS A 1 87 ? -21.421 26.546 -12.104 1.00 25.80 87 CYS A O 1
ATOM 699 N N . LEU A 1 88 ? -21.615 24.959 -10.488 1.00 26.48 88 LEU A N 1
ATOM 700 C CA . LEU A 1 88 ? -22.733 24.027 -10.774 1.00 26.48 88 LEU A CA 1
ATOM 701 C C . LEU A 1 88 ? -22.952 23.329 -12.145 1.00 26.48 88 LEU A C 1
ATOM 703 O O . LEU A 1 88 ? -23.115 23.950 -13.184 1.00 26.48 88 LEU A O 1
ATOM 707 N N . LEU A 1 89 ? -23.188 22.010 -11.988 1.00 28.69 89 LEU A N 1
ATOM 708 C CA . LEU A 1 89 ? -23.926 21.018 -12.796 1.00 28.69 89 LEU A CA 1
ATOM 709 C C . LEU A 1 89 ? -23.311 20.478 -14.107 1.00 28.69 89 LEU A C 1
ATOM 711 O O . LEU A 1 89 ? -23.271 21.154 -15.124 1.00 28.69 89 LEU A O 1
ATOM 715 N N . VAL A 1 90 ? -22.947 19.185 -14.107 1.00 29.00 90 VAL A N 1
ATOM 716 C CA . VAL A 1 90 ? -23.702 18.042 -14.689 1.00 29.00 90 VAL A CA 1
ATOM 717 C C . VAL A 1 90 ? -22.785 16.798 -14.676 1.00 29.00 90 VAL A C 1
ATOM 719 O O . VAL A 1 90 ? -21.643 16.849 -15.124 1.00 29.00 90 VAL A O 1
ATOM 722 N N . ALA A 1 91 ? -23.276 15.678 -14.132 1.00 25.67 91 ALA A N 1
ATOM 723 C CA . ALA A 1 91 ? -22.626 14.361 -14.192 1.00 25.67 91 ALA A CA 1
ATOM 724 C C . ALA A 1 91 ? -22.723 13.761 -15.615 1.00 25.67 91 ALA A C 1
ATOM 726 O O . ALA A 1 91 ? -23.690 14.042 -16.322 1.00 25.67 91 ALA A O 1
ATOM 727 N N . PRO A 1 92 ? -21.779 12.899 -16.035 1.00 31.23 92 PRO A N 1
ATOM 728 C CA . PRO A 1 92 ? -21.883 11.482 -15.685 1.00 31.23 92 PRO A CA 1
ATOM 729 C C . PRO A 1 92 ? -20.557 10.882 -15.190 1.00 31.23 92 PRO A C 1
ATOM 731 O O . PRO A 1 92 ? -19.469 11.271 -15.603 1.00 31.23 92 PRO A O 1
ATOM 734 N N . LEU A 1 93 ? -20.675 9.910 -14.285 1.00 35.00 93 LEU A N 1
ATOM 735 C CA . LEU A 1 93 ? -19.585 9.093 -13.745 1.00 35.00 93 LEU A CA 1
ATOM 736 C C . LEU A 1 93 ? -18.703 8.484 -14.850 1.00 35.00 93 LEU A C 1
ATOM 738 O O . LEU A 1 93 ? -19.222 7.815 -15.744 1.00 35.00 93 LEU A O 1
ATOM 742 N N . PRO A 1 94 ? -17.374 8.521 -14.665 1.00 30.27 94 PRO A N 1
ATOM 743 C CA . PRO A 1 94 ? -16.561 7.340 -14.878 1.00 30.27 94 PRO A CA 1
ATOM 744 C C . PRO A 1 94 ? -15.964 6.870 -13.548 1.00 30.27 94 PRO A C 1
ATOM 746 O O . PRO A 1 94 ? -15.533 7.647 -12.695 1.00 30.27 94 PRO A O 1
ATOM 749 N N . LEU A 1 95 ? -15.954 5.550 -13.391 1.00 35.66 95 LEU A N 1
ATOM 750 C CA . LEU A 1 95 ? -15.316 4.788 -12.329 1.00 35.66 95 LEU A CA 1
ATOM 751 C C . LEU A 1 95 ? -13.797 5.037 -12.338 1.00 35.66 95 LEU A C 1
ATOM 753 O O . LEU A 1 95 ? -13.026 4.275 -12.907 1.00 35.66 95 LEU A O 1
ATOM 757 N N . SER A 1 96 ? -13.371 6.148 -11.753 1.00 29.88 96 SER A N 1
ATOM 758 C CA . SER A 1 96 ? -11.992 6.479 -11.390 1.00 29.88 96 SER A CA 1
ATOM 759 C C . SER A 1 96 ? -12.073 7.679 -10.461 1.00 29.88 96 SER A C 1
ATOM 761 O O . SER A 1 96 ? -11.906 8.816 -10.884 1.00 29.88 96 SER A O 1
ATOM 763 N N . THR A 1 97 ? -12.409 7.452 -9.191 1.00 27.06 97 THR A N 1
ATOM 764 C CA . THR A 1 97 ? -12.310 8.510 -8.179 1.00 27.06 97 THR A CA 1
ATOM 765 C C . THR A 1 97 ? -10.859 8.991 -8.123 1.00 27.06 97 THR A C 1
ATOM 767 O O . THR A 1 97 ? -9.992 8.198 -7.731 1.00 27.06 97 THR A O 1
ATOM 770 N N . PRO A 1 98 ? -10.561 10.252 -8.486 1.00 33.91 98 PRO A N 1
ATOM 771 C CA . PRO A 1 98 ? -9.256 10.821 -8.228 1.00 33.91 98 PRO A CA 1
ATOM 772 C C . PRO A 1 98 ? -9.110 10.933 -6.710 1.00 33.91 98 PRO A C 1
ATOM 774 O O . PRO A 1 98 ? -9.991 11.438 -6.017 1.00 33.91 98 PRO A O 1
ATOM 777 N N . LEU A 1 99 ? -8.005 10.402 -6.192 1.00 32.91 99 LEU A N 1
ATOM 778 C CA . LEU A 1 99 ? -7.584 10.562 -4.805 1.00 32.91 99 LEU A CA 1
ATOM 779 C C . LEU A 1 99 ? -7.487 12.060 -4.478 1.00 32.91 99 LEU A C 1
ATOM 781 O O . LEU A 1 99 ? -6.453 12.680 -4.734 1.00 32.91 99 LEU A O 1
ATOM 785 N N . LEU A 1 100 ? -8.554 12.628 -3.912 1.00 28.94 100 LEU A N 1
ATOM 786 C CA . LEU A 1 100 ? -8.486 13.894 -3.194 1.00 28.94 100 LEU A CA 1
ATOM 787 C C . LEU A 1 100 ? -7.506 13.739 -2.014 1.00 28.94 100 LEU A C 1
ATOM 789 O O . LEU A 1 100 ? -7.490 12.687 -1.362 1.00 28.94 100 LEU A O 1
ATOM 793 N N . PRO A 1 101 ? -6.657 14.747 -1.754 1.00 40.56 101 PRO A N 1
ATOM 794 C CA . PRO A 1 101 ? -5.613 14.683 -0.746 1.00 40.56 101 PRO A CA 1
ATOM 795 C C . PRO A 1 101 ? -6.197 15.049 0.621 1.00 40.56 101 PRO A C 1
ATOM 797 O O . PRO A 1 101 ? -5.922 16.113 1.149 1.00 40.56 101 PRO A O 1
ATOM 800 N N . GLU A 1 102 ? -7.006 14.176 1.210 1.00 34.03 102 GLU A N 1
ATOM 801 C CA . GLU A 1 102 ? -7.539 14.410 2.556 1.00 34.03 102 GLU A CA 1
ATOM 802 C C . GLU A 1 102 ? -6.781 13.550 3.567 1.00 34.03 102 GLU A C 1
ATOM 804 O O . GLU A 1 102 ? -7.147 12.417 3.879 1.00 34.03 102 GLU A O 1
ATOM 809 N N . THR A 1 103 ? -5.625 14.060 3.990 1.00 34.97 103 THR A N 1
ATOM 810 C CA . THR A 1 103 ? -5.078 13.959 5.356 1.00 34.97 103 THR A CA 1
ATOM 811 C C . THR A 1 103 ? -3.773 14.763 5.410 1.00 34.97 103 THR A C 1
ATOM 813 O O . THR A 1 103 ? -2.950 14.628 4.498 1.00 34.97 103 THR A O 1
ATOM 816 N N . PRO A 1 104 ? -3.530 15.581 6.454 1.00 39.84 104 PRO A N 1
ATOM 817 C CA . PRO A 1 104 ? -2.200 16.121 6.712 1.00 39.84 104 PRO A CA 1
ATOM 818 C C . PRO A 1 104 ? -1.206 14.959 6.699 1.00 39.84 104 PRO A C 1
ATOM 820 O O . PRO A 1 104 ? -1.438 13.953 7.375 1.00 39.84 104 PRO A O 1
ATOM 823 N N . LEU A 1 105 ? -0.149 15.068 5.887 1.00 46.31 105 LEU A N 1
ATOM 824 C CA . LEU A 1 105 ? 0.923 14.074 5.809 1.00 46.31 105 LEU A CA 1
ATOM 825 C C . LEU A 1 105 ? 1.304 13.655 7.240 1.00 46.31 105 LEU A C 1
ATOM 827 O O . LEU A 1 105 ? 1.709 14.524 8.018 1.00 46.31 105 LEU A O 1
ATOM 831 N N . PRO A 1 106 ? 1.147 12.374 7.627 1.00 48.44 106 PRO A N 1
ATOM 832 C CA . PRO A 1 106 ? 1.485 11.957 8.975 1.00 48.44 106 PRO A CA 1
ATOM 833 C C . PRO A 1 106 ? 2.961 12.257 9.235 1.00 48.44 106 PRO A C 1
ATOM 835 O O . PRO A 1 106 ? 3.799 12.176 8.334 1.00 48.44 106 PRO A O 1
ATOM 838 N N . ALA A 1 107 ? 3.267 12.593 10.486 1.00 53.91 107 ALA A N 1
ATOM 839 C CA . ALA A 1 107 ? 4.552 13.078 10.985 1.00 53.91 107 ALA A CA 1
ATOM 840 C C . ALA A 1 107 ? 5.738 12.082 10.873 1.00 53.91 107 ALA A C 1
ATOM 842 O O . ALA A 1 107 ? 6.697 12.171 11.634 1.00 53.91 107 ALA A O 1
ATOM 843 N N . SER A 1 108 ? 5.716 11.133 9.931 1.00 67.00 108 SER A N 1
ATOM 844 C CA . SER A 1 108 ? 6.877 10.309 9.583 1.00 67.00 108 SER A CA 1
ATOM 845 C C . SER A 1 108 ? 7.068 10.139 8.062 1.00 67.00 108 SER A C 1
ATOM 847 O O . SER A 1 108 ? 6.907 9.036 7.524 1.00 67.00 108 SER A O 1
ATOM 849 N N . PRO A 1 109 ? 7.516 11.191 7.354 1.00 78.38 109 PRO A N 1
ATOM 850 C CA . PRO A 1 109 ? 8.054 11.061 5.997 1.00 78.38 109 PRO A CA 1
ATOM 851 C C . PRO A 1 109 ? 9.049 9.894 5.787 1.00 78.38 109 PRO A C 1
ATOM 853 O O . PRO A 1 109 ? 9.026 9.306 4.707 1.00 78.38 109 PRO A O 1
ATOM 856 N N . PRO A 1 110 ? 9.896 9.496 6.768 1.00 89.81 110 PRO A N 1
ATOM 857 C CA . PRO A 1 110 ? 10.923 8.476 6.537 1.00 89.81 110 PRO A CA 1
ATOM 858 C C . PRO A 1 110 ? 10.382 7.065 6.291 1.00 89.81 110 PRO A C 1
ATOM 860 O O . PRO A 1 110 ? 10.865 6.391 5.386 1.00 89.81 110 PRO A O 1
ATOM 863 N N . ALA A 1 111 ? 9.367 6.621 7.045 1.00 91.56 111 ALA A N 1
ATOM 864 C CA . ALA A 1 111 ? 8.775 5.289 6.861 1.00 91.56 111 ALA A CA 1
ATOM 865 C C . ALA A 1 111 ? 8.184 5.145 5.452 1.00 91.56 111 ALA A C 1
ATOM 867 O O . ALA A 1 111 ? 8.444 4.180 4.735 1.00 91.56 111 ALA A O 1
ATOM 868 N N . LEU A 1 112 ? 7.445 6.166 5.016 1.00 91.44 112 LEU A N 1
ATOM 869 C CA . LEU A 1 112 ? 6.841 6.184 3.690 1.00 91.44 112 LEU A CA 1
ATOM 870 C C . LEU A 1 112 ? 7.899 6.308 2.586 1.00 91.44 112 LEU A C 1
ATOM 872 O O . LEU A 1 112 ? 7.764 5.690 1.534 1.00 91.44 112 LEU A O 1
ATOM 876 N N . ALA A 1 113 ? 8.968 7.075 2.822 1.00 93.19 113 ALA A N 1
ATOM 877 C CA . ALA A 1 113 ? 10.072 7.205 1.876 1.00 93.19 113 ALA A CA 1
ATOM 878 C C . ALA A 1 113 ? 10.810 5.877 1.659 1.00 93.19 113 ALA A C 1
ATOM 880 O O . ALA A 1 113 ? 11.117 5.551 0.515 1.00 93.19 113 ALA A O 1
ATOM 881 N N . TRP A 1 114 ? 11.036 5.089 2.717 1.00 94.69 114 TRP A N 1
ATOM 882 C CA . TRP A 1 114 ? 11.582 3.733 2.598 1.00 94.69 114 TRP A CA 1
ATOM 883 C C . TRP A 1 114 ? 10.662 2.813 1.789 1.00 94.69 114 TRP A C 1
ATOM 885 O O . TRP A 1 114 ? 11.136 2.112 0.899 1.00 94.69 114 TRP A O 1
ATOM 895 N N . CYS A 1 115 ? 9.347 2.874 2.016 1.00 93.88 115 CYS A N 1
ATOM 896 C CA . CYS A 1 115 ? 8.382 2.094 1.237 1.00 93.88 115 CYS A CA 1
ATOM 897 C C . CYS A 1 115 ? 8.431 2.454 -0.261 1.00 93.88 115 CYS A C 1
ATOM 899 O O . CYS A 1 115 ? 8.550 1.578 -1.118 1.00 93.88 115 CYS A O 1
ATOM 901 N N . TYR A 1 116 ? 8.426 3.748 -0.597 1.00 93.00 116 TYR A N 1
ATOM 902 C CA . TYR A 1 116 ? 8.541 4.182 -1.991 1.00 93.00 116 TYR A CA 1
ATOM 903 C C . TYR A 1 116 ? 9.902 3.860 -2.617 1.00 93.00 116 TYR A C 1
ATOM 905 O O . TYR A 1 116 ? 9.958 3.568 -3.810 1.00 93.00 116 TYR A O 1
ATOM 913 N N . LEU A 1 117 ? 10.988 3.876 -1.840 1.00 94.38 117 LEU A N 1
ATOM 914 C CA . LEU A 1 117 ? 12.298 3.452 -2.325 1.00 94.38 117 LEU A CA 1
ATOM 915 C C . LEU A 1 117 ? 12.288 1.968 -2.710 1.00 94.38 117 LEU A C 1
ATOM 917 O O . LEU A 1 117 ? 12.707 1.647 -3.818 1.00 94.38 117 LEU A O 1
ATOM 921 N N . GLY A 1 118 ? 11.749 1.091 -1.855 1.00 93.56 118 GLY A N 1
ATOM 922 C CA . GLY A 1 118 ? 11.610 -0.337 -2.164 1.00 93.56 118 GLY A CA 1
ATOM 923 C C . GLY A 1 118 ? 10.850 -0.566 -3.471 1.00 93.56 118 GLY A C 1
ATOM 924 O O . GLY A 1 118 ? 11.328 -1.260 -4.361 1.00 93.56 118 GLY A O 1
ATOM 925 N N . MET A 1 119 ? 9.726 0.132 -3.654 1.00 91.25 119 MET A N 1
ATOM 926 C CA . MET A 1 119 ? 8.957 0.093 -4.903 1.00 91.25 119 MET A CA 1
ATOM 927 C C . MET A 1 119 ? 9.774 0.526 -6.133 1.00 91.25 119 MET A C 1
ATOM 929 O O . MET A 1 119 ? 9.678 -0.105 -7.184 1.00 91.25 119 MET A O 1
ATOM 933 N N . LEU A 1 120 ? 10.548 1.613 -6.048 1.00 91.38 120 LEU A N 1
ATOM 934 C CA . LEU A 1 120 ? 11.372 2.060 -7.178 1.00 91.38 120 LEU A CA 1
ATOM 935 C C . LEU A 1 120 ? 12.450 1.032 -7.522 1.00 91.38 120 LEU A C 1
ATOM 937 O O . LEU A 1 120 ? 12.708 0.801 -8.700 1.00 91.38 120 LEU A O 1
ATOM 941 N N . LEU A 1 121 ? 13.045 0.399 -6.510 1.00 92.31 121 LEU A N 1
ATOM 942 C CA . LEU A 1 121 ? 14.059 -0.632 -6.709 1.00 92.31 121 LEU A CA 1
ATOM 943 C C . LEU A 1 121 ? 13.489 -1.883 -7.391 1.00 92.31 121 LEU A C 1
ATOM 945 O O . LEU A 1 121 ? 14.172 -2.441 -8.239 1.00 92.31 121 LEU A O 1
ATOM 949 N N . GLU A 1 122 ? 12.240 -2.276 -7.122 1.00 90.31 122 GLU A N 1
ATOM 950 C CA . GLU A 1 122 ? 11.574 -3.359 -7.876 1.00 90.31 122 GLU A CA 1
ATOM 951 C C . GLU A 1 122 ? 11.302 -2.988 -9.334 1.00 90.31 122 GLU A C 1
ATOM 953 O O . GLU A 1 122 ? 11.288 -3.843 -10.213 1.00 90.31 122 GLU A O 1
ATOM 958 N N . ARG A 1 123 ? 11.077 -1.701 -9.610 1.00 87.25 123 ARG A N 1
ATOM 959 C CA . ARG A 1 123 ? 10.799 -1.206 -10.964 1.00 87.25 123 ARG A CA 1
ATOM 960 C C . ARG A 1 123 ? 12.057 -0.922 -11.776 1.00 87.25 123 ARG A C 1
ATOM 962 O O . ARG A 1 123 ? 11.931 -0.548 -12.942 1.00 87.25 123 ARG A O 1
ATOM 969 N N . LYS A 1 124 ? 13.255 -1.072 -11.202 1.00 87.38 124 LYS A N 1
ATOM 970 C CA . LYS A 1 124 ? 14.513 -0.763 -11.899 1.00 87.38 124 LYS A CA 1
ATOM 971 C C . LYS A 1 124 ? 14.680 -1.584 -13.182 1.00 87.38 124 LYS A C 1
ATOM 973 O O . LYS A 1 124 ? 15.200 -1.062 -14.159 1.00 87.38 124 LYS A O 1
ATOM 978 N N . ASP A 1 125 ? 14.154 -2.808 -13.194 1.00 85.25 125 ASP A N 1
ATOM 979 C CA . ASP A 1 125 ? 14.254 -3.736 -14.324 1.00 85.25 125 ASP A CA 1
ATOM 980 C C . ASP A 1 125 ? 13.223 -3.430 -15.432 1.00 85.25 125 ASP A C 1
ATOM 982 O O . ASP A 1 125 ? 13.211 -4.074 -16.475 1.00 85.25 125 ASP A O 1
ATOM 986 N N . THR A 1 126 ? 12.363 -2.416 -15.241 1.00 86.19 126 THR A N 1
ATOM 987 C CA . THR A 1 126 ? 11.454 -1.911 -16.292 1.00 86.19 126 THR A CA 1
ATOM 988 C C . THR A 1 126 ? 12.142 -0.975 -17.290 1.00 86.19 126 THR A C 1
ATOM 990 O O . THR A 1 126 ? 11.495 -0.513 -18.230 1.00 86.19 126 THR A O 1
ATOM 993 N N . PHE A 1 127 ? 13.422 -0.670 -17.071 1.00 85.81 127 PHE A N 1
ATOM 994 C CA . PHE A 1 127 ? 14.248 0.172 -17.927 1.00 85.81 127 PHE A CA 1
ATOM 995 C C . PHE A 1 127 ? 15.258 -0.703 -18.678 1.00 85.81 127 PHE A C 1
ATOM 997 O O . PHE A 1 127 ? 15.914 -1.549 -18.074 1.00 85.81 127 PHE A O 1
ATOM 1004 N N . SER A 1 128 ? 15.399 -0.496 -19.987 1.00 85.56 128 SER A N 1
ATOM 1005 C CA . SER A 1 128 ? 16.461 -1.108 -20.790 1.00 85.56 128 SER A CA 1
ATOM 1006 C C . SER A 1 128 ? 17.839 -0.540 -20.440 1.00 85.56 128 SER A C 1
ATOM 1008 O O . SER A 1 128 ? 18.842 -1.250 -20.520 1.00 85.56 128 SER A O 1
ATOM 1010 N N . ILE A 1 129 ? 17.893 0.726 -20.011 1.00 85.69 129 ILE A N 1
ATOM 1011 C CA . ILE A 1 129 ? 19.110 1.381 -19.531 1.00 85.69 129 ILE A CA 1
ATOM 1012 C C . ILE A 1 129 ? 19.097 1.404 -18.005 1.00 85.69 129 ILE A C 1
ATOM 1014 O O . ILE A 1 129 ? 18.187 1.962 -17.393 1.00 85.69 129 ILE A O 1
ATOM 1018 N N . THR A 1 130 ? 20.155 0.881 -17.382 1.00 82.81 130 THR A N 1
ATOM 1019 C CA . THR A 1 130 ? 20.304 0.900 -15.923 1.00 82.81 130 THR A CA 1
ATOM 1020 C C . THR A 1 130 ? 20.180 2.330 -15.376 1.00 82.81 130 THR A C 1
ATOM 1022 O O . THR A 1 130 ? 21.000 3.192 -15.713 1.00 82.81 130 THR A O 1
ATOM 1025 N N . PRO A 1 131 ? 19.200 2.612 -14.495 1.00 87.31 131 PRO A N 1
ATOM 1026 C CA . PRO A 1 131 ? 19.031 3.944 -13.934 1.00 87.31 131 PRO A CA 1
ATOM 1027 C C . PRO A 1 131 ? 20.197 4.332 -13.021 1.00 87.31 131 PRO A C 1
ATOM 1029 O O . PRO A 1 131 ? 20.286 3.898 -11.870 1.00 87.31 131 PRO A O 1
ATOM 1032 N N . MET A 1 132 ? 21.077 5.207 -13.514 1.00 88.38 132 MET A N 1
ATOM 1033 C CA . MET A 1 132 ? 22.261 5.663 -12.771 1.00 88.38 132 MET A CA 1
ATOM 1034 C C . MET A 1 132 ? 21.933 6.312 -11.423 1.00 88.38 132 MET A C 1
ATOM 1036 O O . MET A 1 132 ? 22.731 6.217 -10.493 1.00 88.38 132 MET A O 1
ATOM 1040 N N . GLY A 1 133 ? 20.725 6.864 -11.258 1.00 87.50 133 GLY A N 1
ATOM 1041 C CA . GLY A 1 133 ? 20.272 7.426 -9.987 1.00 87.50 133 GLY A CA 1
ATOM 1042 C C . GLY A 1 133 ? 20.301 6.429 -8.825 1.00 87.50 133 GLY A C 1
ATOM 1043 O O . GLY A 1 133 ? 20.459 6.858 -7.684 1.00 87.50 133 GLY A O 1
ATOM 1044 N N . ILE A 1 134 ? 20.203 5.119 -9.085 1.00 89.44 134 ILE A N 1
ATOM 1045 C CA . ILE A 1 134 ? 20.351 4.074 -8.057 1.00 89.44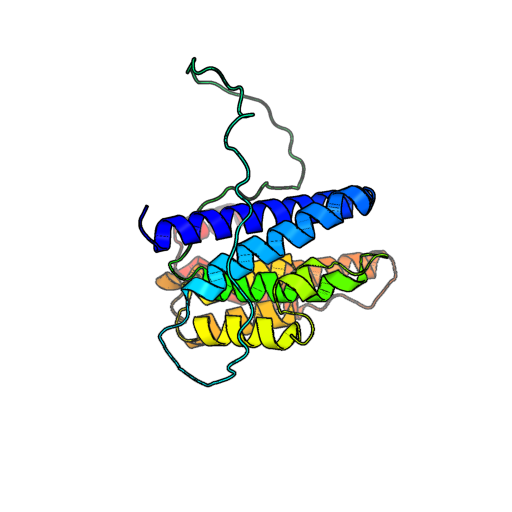 134 ILE A CA 1
ATOM 1046 C C . ILE A 1 134 ? 21.776 4.093 -7.500 1.00 89.44 134 ILE A C 1
ATOM 1048 O O . ILE A 1 134 ? 21.967 4.142 -6.284 1.00 89.44 134 ILE A O 1
ATOM 1052 N N . HIS A 1 135 ? 22.768 4.124 -8.387 1.00 89.38 135 HIS A N 1
ATOM 1053 C CA . HIS A 1 135 ? 24.176 4.179 -8.018 1.00 89.38 135 HIS A CA 1
ATOM 1054 C C . HIS A 1 135 ? 24.548 5.525 -7.393 1.00 89.38 135 HIS A C 1
ATOM 1056 O O . HIS A 1 135 ? 25.083 5.563 -6.286 1.00 89.38 135 HIS A O 1
ATOM 1062 N N . ASP A 1 136 ? 24.164 6.633 -8.024 1.00 89.81 136 ASP A N 1
ATOM 1063 C CA . ASP A 1 136 ? 24.506 7.987 -7.570 1.00 89.81 136 ASP A CA 1
ATOM 1064 C C . ASP A 1 136 ? 23.899 8.315 -6.194 1.00 89.81 136 ASP A C 1
ATOM 1066 O O . ASP A 1 136 ? 24.440 9.104 -5.403 1.00 89.81 136 ASP A O 1
ATOM 1070 N N . CYS A 1 137 ? 22.760 7.693 -5.874 1.00 89.81 137 CYS A N 1
ATOM 1071 C CA . CYS A 1 137 ? 22.122 7.817 -4.570 1.00 89.81 137 CYS A CA 1
ATOM 1072 C C . CYS A 1 137 ? 22.652 6.837 -3.513 1.00 89.81 137 CYS A C 1
ATOM 1074 O O . CYS A 1 137 ? 22.392 7.069 -2.329 1.00 89.81 137 CYS A O 1
ATOM 1076 N N . GLY A 1 138 ? 23.444 5.833 -3.903 1.00 89.38 138 GLY A N 1
ATOM 1077 C CA . GLY A 1 138 ? 24.035 4.833 -3.010 1.00 89.38 138 GLY A CA 1
ATOM 1078 C C . GLY A 1 138 ? 23.131 3.633 -2.710 1.00 89.38 138 GLY A C 1
ATOM 1079 O O . GLY A 1 138 ? 23.280 3.018 -1.660 1.00 89.38 138 GLY A O 1
ATOM 1080 N N . PHE A 1 139 ? 22.189 3.304 -3.599 1.00 90.12 139 PHE A N 1
ATOM 1081 C CA . PHE A 1 139 ? 21.218 2.216 -3.421 1.00 90.12 139 PHE A CA 1
ATOM 1082 C C . PHE A 1 139 ? 21.564 0.930 -4.197 1.00 90.12 139 PHE A C 1
ATOM 1084 O O . PHE A 1 139 ? 20.786 -0.018 -4.168 1.00 90.12 139 PHE A O 1
ATOM 1091 N N . SER A 1 140 ? 22.719 0.852 -4.875 1.00 86.31 140 SER A N 1
ATOM 1092 C CA . SER A 1 140 ? 23.076 -0.274 -5.766 1.00 86.31 140 SER A CA 1
ATOM 1093 C C . SER A 1 140 ? 23.118 -1.664 -5.119 1.00 86.31 140 SER A C 1
ATOM 1095 O O . SER A 1 140 ? 23.024 -2.651 -5.839 1.00 86.31 140 SER A O 1
ATOM 1097 N N . GLY A 1 141 ? 23.249 -1.756 -3.794 1.00 86.00 141 GLY A N 1
ATOM 1098 C CA . GLY A 1 141 ? 23.209 -3.021 -3.045 1.00 86.00 141 GLY A CA 1
ATOM 1099 C C . GLY A 1 141 ? 22.010 -3.150 -2.106 1.00 86.00 141 GLY A C 1
ATOM 1100 O O . GLY A 1 141 ? 22.026 -3.994 -1.222 1.00 86.00 141 GLY A O 1
ATOM 1101 N N . THR A 1 142 ? 21.017 -2.267 -2.222 1.00 91.31 142 THR A N 1
ATOM 1102 C CA . THR A 1 142 ? 19.842 -2.286 -1.345 1.00 91.31 142 THR A CA 1
ATOM 1103 C C . THR A 1 142 ? 18.775 -3.207 -1.924 1.00 91.31 142 THR A C 1
ATOM 1105 O O . THR A 1 142 ? 18.353 -3.009 -3.064 1.00 91.31 142 THR A O 1
ATOM 1108 N N . ASP A 1 143 ? 18.318 -4.182 -1.138 1.00 92.56 143 ASP A N 1
ATOM 1109 C CA . ASP A 1 143 ? 17.197 -5.031 -1.530 1.00 92.56 143 ASP A CA 1
ATOM 1110 C C . ASP A 1 143 ? 15.849 -4.307 -1.311 1.00 92.56 143 ASP A C 1
ATOM 1112 O O . ASP A 1 143 ? 15.677 -3.581 -0.318 1.00 92.56 143 ASP A O 1
ATOM 1116 N N . PRO A 1 144 ? 14.866 -4.456 -2.218 1.00 93.12 144 PRO A N 1
ATOM 1117 C CA . PRO A 1 144 ? 13.538 -3.892 -2.013 1.00 93.12 144 PRO A CA 1
ATOM 1118 C C . PRO A 1 144 ? 12.841 -4.356 -0.729 1.00 93.12 144 PRO A C 1
ATOM 1120 O O . PRO A 1 144 ? 12.152 -3.554 -0.093 1.00 93.12 144 PRO A O 1
ATOM 1123 N N . LEU A 1 145 ? 13.017 -5.618 -0.323 1.00 93.06 145 LEU A N 1
ATOM 1124 C CA . LEU A 1 145 ? 12.399 -6.159 0.887 1.00 93.06 145 LEU A CA 1
ATOM 1125 C C . LEU A 1 145 ? 13.002 -5.534 2.142 1.00 93.06 145 LEU A C 1
ATOM 1127 O O . LEU A 1 145 ? 12.250 -5.194 3.055 1.00 93.06 145 LEU A O 1
ATOM 1131 N N . ASP A 1 146 ? 14.310 -5.270 2.158 1.00 93.94 146 ASP A N 1
ATOM 1132 C CA . ASP A 1 146 ? 14.959 -4.537 3.253 1.00 93.94 146 ASP A CA 1
ATOM 1133 C C . ASP A 1 146 ? 14.366 -3.131 3.412 1.00 93.94 146 ASP A C 1
ATOM 1135 O O . ASP A 1 146 ? 14.187 -2.632 4.527 1.00 93.94 146 ASP A O 1
ATOM 1139 N N . CYS A 1 147 ? 14.025 -2.477 2.295 1.00 94.56 147 CYS A N 1
ATOM 1140 C CA . CYS A 1 147 ? 13.377 -1.168 2.316 1.00 94.56 147 CYS A CA 1
ATOM 1141 C C . CYS A 1 147 ? 11.981 -1.239 2.950 1.00 94.56 147 CYS A C 1
ATOM 1143 O O . CYS A 1 147 ? 11.639 -0.400 3.786 1.00 94.56 147 CYS A O 1
ATOM 1145 N N . PHE A 1 148 ? 11.178 -2.243 2.587 1.00 94.38 148 PHE A N 1
ATOM 1146 C CA . PHE A 1 148 ? 9.869 -2.456 3.207 1.00 94.38 148 PHE A CA 1
ATOM 1147 C C . PHE A 1 148 ? 9.991 -2.829 4.687 1.00 94.38 148 PHE A C 1
ATOM 1149 O O . PHE A 1 148 ? 9.246 -2.290 5.505 1.00 94.38 148 PHE A O 1
ATOM 1156 N N . GLY A 1 149 ? 10.970 -3.663 5.044 1.00 94.62 149 GLY A N 1
ATOM 1157 C CA . GLY A 1 149 ? 11.286 -4.020 6.425 1.00 94.62 149 GLY A CA 1
ATOM 1158 C C . GLY A 1 149 ? 11.584 -2.788 7.277 1.00 94.62 149 GLY A C 1
ATOM 1159 O O . GLY A 1 149 ? 10.928 -2.579 8.294 1.00 94.62 149 GLY A O 1
ATOM 1160 N N . LYS A 1 150 ? 12.470 -1.898 6.810 1.00 94.44 150 LYS A N 1
ATOM 1161 C CA . LYS A 1 150 ? 12.763 -0.618 7.483 1.00 94.44 150 LYS A CA 1
ATOM 1162 C C . LYS A 1 150 ? 11.536 0.282 7.603 1.00 94.44 150 LYS A C 1
ATOM 1164 O O . LYS A 1 150 ? 11.339 0.924 8.633 1.00 94.44 150 LYS A O 1
ATOM 1169 N N . ALA A 1 151 ? 10.704 0.351 6.562 1.00 94.00 151 ALA A N 1
ATOM 1170 C CA . ALA A 1 151 ? 9.471 1.137 6.597 1.00 94.00 151 ALA A CA 1
ATOM 1171 C C . ALA A 1 151 ? 8.524 0.655 7.707 1.00 94.00 151 ALA A C 1
ATOM 1173 O O . ALA A 1 151 ? 8.016 1.471 8.479 1.00 94.00 151 ALA A O 1
ATOM 1174 N N . ILE A 1 152 ? 8.328 -0.663 7.801 1.00 94.12 152 ILE A N 1
ATOM 1175 C CA . ILE A 1 152 ? 7.490 -1.298 8.822 1.00 94.12 152 ILE A CA 1
ATOM 1176 C C . ILE A 1 152 ? 8.120 -1.132 10.207 1.00 94.12 152 ILE A C 1
ATOM 1178 O O . ILE A 1 152 ? 7.421 -0.750 11.138 1.00 94.12 152 ILE A O 1
ATOM 1182 N N . GLU A 1 153 ? 9.432 -1.325 10.348 1.00 94.06 153 GLU A N 1
ATOM 1183 C CA . GLU A 1 153 ? 10.147 -1.176 11.620 1.00 94.06 153 GLU A CA 1
ATOM 1184 C C . GLU A 1 153 ? 9.991 0.232 12.215 1.00 94.06 153 GLU A C 1
ATOM 1186 O O . GLU A 1 153 ? 9.715 0.373 13.405 1.00 94.06 153 GLU A O 1
ATOM 1191 N N . ILE A 1 154 ? 10.089 1.281 11.392 1.00 92.31 154 ILE A N 1
ATOM 1192 C CA . ILE A 1 154 ? 9.884 2.674 11.830 1.00 92.31 154 ILE A CA 1
ATOM 1193 C C . ILE A 1 154 ? 8.421 2.930 12.239 1.00 92.31 154 ILE A C 1
ATOM 1195 O O . ILE A 1 154 ? 8.143 3.787 13.087 1.00 92.31 154 ILE A O 1
ATOM 1199 N N . ALA A 1 155 ? 7.480 2.223 11.612 1.00 92.75 155 ALA A N 1
ATOM 1200 C CA . ALA A 1 155 ? 6.045 2.395 11.807 1.00 92.75 155 ALA A CA 1
ATOM 1201 C C . ALA A 1 155 ? 5.444 1.482 12.884 1.00 92.75 155 ALA A C 1
ATOM 1203 O O . ALA A 1 155 ? 4.308 1.725 13.284 1.00 92.75 155 ALA A O 1
ATOM 1204 N N . LYS A 1 156 ? 6.177 0.464 13.351 1.00 92.25 156 LYS A N 1
ATOM 1205 C CA . LYS A 1 156 ? 5.655 -0.695 14.095 1.00 92.25 156 LYS A CA 1
ATOM 1206 C C . LYS A 1 156 ? 4.835 -0.373 15.345 1.00 92.25 156 LYS A C 1
ATOM 1208 O O . LYS A 1 156 ? 4.019 -1.191 15.721 1.00 92.25 156 LYS A O 1
ATOM 1213 N N . ASP A 1 157 ? 5.018 0.801 15.947 1.00 92.19 157 ASP A N 1
ATOM 1214 C CA . ASP A 1 157 ? 4.315 1.223 17.168 1.00 92.19 157 ASP A CA 1
ATOM 1215 C C . ASP A 1 157 ? 3.295 2.352 16.908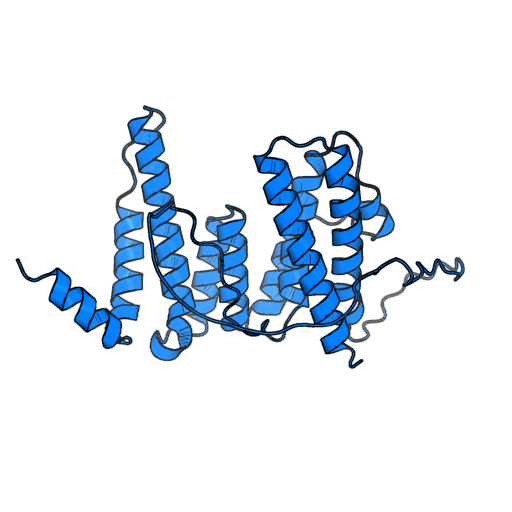 1.00 92.19 157 ASP A C 1
ATOM 1217 O O . ASP A 1 157 ? 2.781 2.976 17.835 1.00 92.19 157 ASP A O 1
ATOM 1221 N N . LYS A 1 158 ? 3.037 2.694 15.638 1.00 92.69 158 LYS A N 1
ATOM 1222 C CA . LYS A 1 158 ? 2.269 3.884 15.242 1.00 92.69 158 LYS A CA 1
ATOM 1223 C C . LYS A 1 158 ? 1.148 3.517 14.259 1.00 92.69 158 LYS A C 1
ATOM 1225 O O . LYS A 1 158 ? 1.352 3.602 13.041 1.00 92.69 158 LYS A O 1
ATOM 1230 N N . PRO A 1 159 ? -0.068 3.210 14.754 1.00 93.38 159 PRO A N 1
ATOM 1231 C CA . PRO A 1 159 ? -1.203 2.807 13.919 1.00 93.38 159 PRO A CA 1
ATOM 1232 C C . PRO A 1 159 ? -1.514 3.749 12.741 1.00 93.38 159 PRO A C 1
ATOM 1234 O O . PRO A 1 159 ? -1.720 3.251 11.634 1.00 93.38 159 PRO A O 1
ATOM 1237 N N . PRO A 1 160 ? -1.468 5.095 12.879 1.00 92.00 160 PRO A N 1
ATOM 1238 C CA . PRO A 1 160 ? -1.732 5.990 11.748 1.00 92.00 160 PRO A CA 1
ATOM 1239 C C . PRO A 1 160 ? -0.750 5.819 10.580 1.00 92.00 160 PRO A C 1
ATOM 1241 O O . PRO A 1 160 ? -1.133 5.953 9.418 1.00 92.00 160 PRO A O 1
ATOM 1244 N N . ILE A 1 161 ? 0.517 5.508 10.872 1.00 92.06 161 ILE A N 1
ATOM 1245 C CA . ILE A 1 161 ? 1.553 5.322 9.849 1.00 92.06 161 ILE A CA 1
ATOM 1246 C C . ILE A 1 161 ? 1.430 3.932 9.227 1.00 92.06 161 ILE A C 1
ATOM 1248 O O . ILE A 1 161 ? 1.521 3.823 8.006 1.00 92.06 161 ILE A O 1
ATOM 1252 N N . LEU A 1 162 ? 1.145 2.898 10.026 1.00 94.88 162 LEU A N 1
ATOM 1253 C CA . LEU A 1 162 ? 0.850 1.553 9.517 1.00 94.88 162 LEU A CA 1
ATOM 1254 C C . LEU A 1 162 ? -0.359 1.565 8.574 1.00 94.88 162 LEU A C 1
ATOM 1256 O O . LEU A 1 162 ? -0.279 1.028 7.474 1.00 94.88 162 LEU A O 1
ATOM 1260 N N . ASN A 1 163 ? -1.435 2.276 8.917 1.00 94.06 163 ASN A N 1
ATOM 1261 C CA . ASN A 1 163 ? -2.584 2.451 8.023 1.00 94.06 163 ASN A CA 1
ATOM 1262 C C . ASN A 1 163 ? -2.209 3.119 6.700 1.00 94.06 163 ASN A C 1
ATOM 1264 O O . ASN A 1 163 ? -2.716 2.753 5.637 1.00 94.06 163 ASN A O 1
ATOM 1268 N N . HIS A 1 164 ? -1.322 4.112 6.748 1.00 92.25 164 HIS A N 1
ATOM 1269 C CA . HIS A 1 164 ? -0.854 4.778 5.542 1.00 92.25 164 HIS A CA 1
ATOM 1270 C C . HIS A 1 164 ? 0.032 3.853 4.692 1.00 92.25 164 HIS A C 1
ATOM 1272 O O . HIS A 1 164 ? -0.144 3.789 3.476 1.00 92.25 164 HIS A O 1
ATOM 1278 N N . LEU A 1 165 ? 0.922 3.078 5.319 1.00 93.88 165 LEU A N 1
ATOM 1279 C CA . LEU A 1 165 ? 1.721 2.052 4.644 1.00 93.88 165 LEU A CA 1
ATOM 1280 C C . LEU A 1 165 ? 0.842 0.972 4.009 1.00 93.88 165 LEU A C 1
ATOM 1282 O O . LEU A 1 165 ? 1.052 0.640 2.847 1.00 93.88 165 LEU A O 1
ATOM 1286 N N . ALA A 1 166 ? -0.184 0.483 4.708 1.00 95.25 166 ALA A N 1
ATOM 1287 C CA . ALA A 1 166 ? -1.120 -0.501 4.173 1.00 95.25 166 ALA A CA 1
ATOM 1288 C C . ALA A 1 166 ? -1.836 0.013 2.913 1.00 95.25 166 ALA A C 1
ATOM 1290 O O . ALA A 1 166 ? -1.937 -0.701 1.914 1.00 95.25 166 ALA A O 1
ATOM 1291 N N . LYS A 1 167 ? -2.265 1.285 2.913 1.00 92.81 167 LYS A N 1
ATOM 1292 C CA . LYS A 1 167 ? -2.842 1.942 1.727 1.00 92.81 167 LYS A CA 1
ATOM 1293 C C . LYS A 1 167 ? -1.851 1.997 0.562 1.00 92.81 167 LYS A C 1
ATOM 1295 O O . LYS A 1 167 ? -2.249 1.739 -0.574 1.00 92.81 167 LYS A O 1
ATOM 1300 N N . ILE A 1 168 ? -0.580 2.306 0.829 1.00 90.06 168 ILE A N 1
ATOM 1301 C CA . ILE A 1 168 ? 0.471 2.300 -0.198 1.00 90.06 168 ILE A CA 1
ATOM 1302 C C . ILE A 1 168 ? 0.691 0.878 -0.719 1.00 90.06 168 ILE A C 1
ATOM 1304 O O . ILE A 1 168 ? 0.603 0.670 -1.923 1.00 90.06 168 ILE A O 1
ATOM 1308 N N . PHE A 1 169 ? 0.894 -0.119 0.143 1.00 92.12 169 PHE A N 1
ATOM 1309 C CA . PHE A 1 169 ? 1.077 -1.510 -0.283 1.00 92.12 169 PHE A CA 1
ATOM 1310 C C . PHE A 1 169 ? -0.086 -2.017 -1.139 1.00 92.12 169 PHE A C 1
ATOM 1312 O O . PHE A 1 169 ? 0.142 -2.621 -2.188 1.00 92.12 169 PHE A O 1
ATOM 1319 N N . HIS A 1 170 ? -1.324 -1.693 -0.759 1.00 92.25 170 HIS A N 1
ATOM 1320 C CA . HIS A 1 170 ? -2.500 -2.021 -1.557 1.00 92.25 170 HIS A CA 1
ATOM 1321 C C . HIS A 1 170 ? -2.484 -1.344 -2.938 1.00 92.25 170 HIS A C 1
ATOM 1323 O O . HIS A 1 170 ? -2.814 -1.985 -3.940 1.00 92.25 170 HIS A O 1
ATOM 1329 N N . LEU A 1 171 ? -2.090 -0.065 -3.009 1.00 85.94 171 LEU A N 1
ATOM 1330 C CA . LEU A 1 171 ? -1.940 0.667 -4.272 1.00 85.94 171 LEU A CA 1
ATOM 1331 C C . LEU A 1 171 ? -0.874 0.028 -5.171 1.00 85.94 171 LEU A C 1
ATOM 1333 O O . LEU A 1 171 ? -1.060 -0.041 -6.382 1.00 85.94 171 LEU A O 1
ATOM 1337 N N . LEU A 1 172 ? 0.209 -0.475 -4.580 1.00 83.19 172 LEU A N 1
ATOM 1338 C CA . LEU A 1 172 ? 1.298 -1.148 -5.289 1.00 83.19 172 LEU A CA 1
ATOM 1339 C C . LEU A 1 172 ? 0.980 -2.594 -5.692 1.00 83.19 172 LEU A C 1
ATOM 1341 O O . LEU A 1 172 ? 1.819 -3.244 -6.306 1.00 83.19 172 LEU A O 1
ATOM 1345 N N . GLY A 1 173 ? -0.203 -3.111 -5.348 1.00 85.62 173 GLY A N 1
ATOM 1346 C CA . GLY A 1 173 ? -0.598 -4.491 -5.641 1.00 85.62 173 GLY A CA 1
ATOM 1347 C C . GLY A 1 173 ? -0.024 -5.533 -4.675 1.00 85.62 173 GLY A C 1
ATOM 1348 O O . GLY A 1 173 ? -0.280 -6.721 -4.840 1.00 85.62 173 GLY A O 1
ATOM 1349 N N . LYS A 1 174 ? 0.697 -5.109 -3.635 1.00 89.69 174 LYS A N 1
ATOM 1350 C CA . LYS A 1 174 ? 1.317 -5.972 -2.620 1.00 89.69 174 LYS A CA 1
ATOM 1351 C C . LYS A 1 174 ? 0.311 -6.335 -1.529 1.00 89.69 174 LYS A C 1
ATOM 1353 O O . LYS A 1 174 ? 0.396 -5.840 -0.406 1.00 89.69 174 LYS A O 1
ATOM 1358 N N . GLN A 1 175 ? -0.672 -7.163 -1.884 1.00 92.50 175 GLN A N 1
ATOM 1359 C CA . GLN A 1 175 ? -1.824 -7.440 -1.018 1.00 92.50 175 GLN A CA 1
ATOM 1360 C C . GLN A 1 175 ? -1.429 -8.095 0.313 1.00 92.50 175 GLN A C 1
ATOM 1362 O O . GLN A 1 175 ? -1.909 -7.646 1.349 1.00 92.50 175 GLN A O 1
ATOM 1367 N N . ASP A 1 176 ? -0.507 -9.063 0.318 1.00 93.94 176 ASP A N 1
ATOM 1368 C CA . ASP A 1 176 ? -0.091 -9.754 1.551 1.00 93.94 176 ASP A CA 1
ATOM 1369 C C . ASP A 1 176 ? 0.553 -8.798 2.560 1.00 93.94 176 ASP A C 1
ATOM 1371 O O . ASP A 1 176 ? 0.194 -8.786 3.737 1.00 93.94 176 ASP A O 1
ATOM 1375 N N . MET A 1 177 ? 1.448 -7.921 2.090 1.00 94.44 177 MET A N 1
ATOM 1376 C CA . MET A 1 177 ? 2.044 -6.887 2.941 1.00 94.44 177 MET A CA 1
ATOM 1377 C C . MET A 1 177 ? 1.005 -5.868 3.403 1.00 94.44 177 MET A C 1
ATOM 1379 O O . MET A 1 177 ? 1.060 -5.422 4.547 1.00 94.44 177 MET A O 1
ATOM 1383 N N . ALA A 1 178 ? 0.037 -5.513 2.556 1.00 95.44 178 ALA A N 1
ATOM 1384 C CA . ALA A 1 178 ? -1.035 -4.603 2.935 1.00 95.44 178 ALA A CA 1
ATOM 1385 C C . ALA A 1 178 ? -1.911 -5.192 4.057 1.00 95.44 178 ALA A C 1
ATOM 1387 O O . ALA A 1 178 ? -2.144 -4.518 5.058 1.00 95.44 178 ALA A O 1
ATOM 1388 N N . ILE A 1 179 ? -2.330 -6.458 3.930 1.00 96.31 179 ILE A N 1
ATOM 1389 C CA . ILE A 1 179 ? -3.099 -7.178 4.957 1.00 96.31 179 ILE A CA 1
ATOM 1390 C C . ILE A 1 179 ? -2.275 -7.319 6.238 1.00 96.31 179 ILE A C 1
ATOM 1392 O O . ILE A 1 179 ? -2.768 -6.978 7.311 1.00 96.31 179 ILE A O 1
ATOM 1396 N N . GLY A 1 180 ? -1.016 -7.758 6.134 1.00 96.56 180 GLY A N 1
ATOM 1397 C CA . GLY A 1 180 ? -0.116 -7.887 7.281 1.00 96.56 180 GLY A CA 1
ATOM 1398 C C . GLY A 1 180 ? 0.058 -6.566 8.031 1.00 96.56 180 GLY A C 1
ATOM 1399 O O . GLY A 1 180 ? -0.062 -6.527 9.251 1.00 96.56 180 GLY A O 1
ATOM 1400 N N . THR A 1 181 ? 0.227 -5.458 7.305 1.00 96.56 181 THR A N 1
ATOM 1401 C CA . THR A 1 181 ? 0.354 -4.121 7.904 1.00 96.56 181 THR A CA 1
ATOM 1402 C C . THR A 1 181 ? -0.951 -3.663 8.570 1.00 96.56 181 THR A C 1
ATOM 1404 O O . THR A 1 181 ? -0.908 -3.079 9.653 1.00 96.56 181 THR A O 1
ATOM 1407 N N . CYS A 1 182 ? -2.119 -3.951 7.976 1.00 97.06 182 CYS A N 1
ATOM 1408 C CA . CYS A 1 182 ? -3.413 -3.712 8.626 1.00 97.06 182 CYS A CA 1
ATOM 1409 C C . CYS A 1 182 ? -3.553 -4.518 9.924 1.00 97.06 182 CYS A C 1
ATOM 1411 O O . CYS A 1 182 ? -4.010 -3.973 10.924 1.00 97.06 182 CYS A O 1
ATOM 1413 N N . ASN A 1 183 ? -3.152 -5.794 9.921 1.00 97.31 183 ASN A N 1
ATOM 1414 C CA . ASN A 1 183 ? -3.199 -6.645 11.111 1.00 97.31 183 ASN A CA 1
ATOM 1415 C C . ASN A 1 183 ? -2.319 -6.071 12.223 1.00 97.31 183 ASN A C 1
ATOM 1417 O O . ASN A 1 183 ? -2.814 -5.867 13.322 1.00 97.31 183 ASN A O 1
ATOM 1421 N N . MET A 1 184 ? -1.081 -5.675 11.910 1.00 96.88 184 MET A N 1
ATOM 1422 C CA . MET A 1 184 ? -0.200 -5.013 12.879 1.00 96.88 184 MET A CA 1
ATOM 1423 C C . MET A 1 184 ? -0.831 -3.742 13.465 1.00 96.88 184 MET A C 1
ATOM 1425 O O . MET A 1 184 ? -0.767 -3.516 14.669 1.00 96.88 184 MET A O 1
ATOM 1429 N N . ALA A 1 185 ? -1.472 -2.909 12.636 1.00 96.75 185 ALA A N 1
ATOM 1430 C CA . ALA A 1 185 ? -2.150 -1.705 13.119 1.00 96.75 185 ALA A CA 1
ATOM 1431 C C . ALA A 1 185 ? -3.298 -2.034 14.092 1.00 96.75 185 ALA A C 1
ATOM 1433 O O . ALA A 1 185 ? -3.497 -1.312 15.070 1.00 96.75 185 ALA A O 1
ATOM 1434 N N . LEU A 1 186 ? -4.044 -3.107 13.820 1.00 96.38 186 LEU A N 1
ATOM 1435 C CA . LEU A 1 186 ? -5.162 -3.576 14.642 1.00 96.38 186 LEU A CA 1
ATOM 1436 C C . LEU A 1 186 ? -4.713 -4.291 15.918 1.00 96.38 186 LEU A C 1
ATOM 1438 O O . LEU A 1 186 ? -5.400 -4.179 16.931 1.00 96.38 186 LEU A O 1
ATOM 1442 N N . ASP A 1 187 ? -3.567 -4.970 15.890 1.00 96.75 187 ASP A N 1
ATOM 1443 C CA . ASP A 1 187 ? -2.960 -5.587 17.073 1.00 96.75 187 ASP A CA 1
ATOM 1444 C C . ASP A 1 187 ? -2.546 -4.521 18.099 1.00 96.75 187 ASP A C 1
ATOM 1446 O O . ASP A 1 187 ? -2.649 -4.742 19.304 1.00 96.75 187 ASP A O 1
ATOM 1450 N N . ILE A 1 188 ? -2.133 -3.337 17.630 1.00 96.00 188 ILE A N 1
ATOM 1451 C CA . ILE A 1 188 ? -1.781 -2.194 18.487 1.00 96.00 188 ILE A CA 1
ATOM 1452 C C . ILE A 1 188 ? -3.028 -1.431 18.941 1.00 96.00 188 ILE A C 1
ATOM 1454 O O . ILE A 1 188 ? -3.154 -1.085 20.114 1.00 96.00 188 ILE A O 1
ATOM 1458 N N . LEU A 1 189 ? -3.937 -1.117 18.011 1.00 94.81 189 LEU A N 1
ATOM 1459 C CA . LEU A 1 189 ? -5.136 -0.328 18.284 1.00 94.81 189 LEU A CA 1
ATOM 1460 C C . LEU A 1 189 ? -6.353 -0.981 17.636 1.00 94.81 189 LEU A C 1
ATOM 1462 O O . LEU A 1 189 ? -6.691 -0.714 16.482 1.00 94.81 189 LEU A O 1
ATOM 1466 N N . ARG A 1 190 ? -7.017 -1.837 18.412 1.00 95.56 190 ARG A N 1
ATOM 1467 C CA . ARG A 1 190 ? -8.174 -2.613 17.955 1.00 95.56 190 ARG A CA 1
ATOM 1468 C C . ARG A 1 190 ? -9.475 -1.816 17.931 1.00 95.56 190 ARG A C 1
ATOM 1470 O O . ARG A 1 190 ? -10.384 -2.191 17.196 1.00 95.56 190 ARG A O 1
ATOM 1477 N N . ASP A 1 191 ? -9.563 -0.754 18.728 1.00 93.31 191 ASP A N 1
ATOM 1478 C CA . ASP A 1 191 ? -10.770 0.059 18.869 1.00 93.31 191 ASP A CA 1
ATOM 1479 C C . ASP A 1 191 ? -11.192 0.669 17.514 1.00 93.31 191 ASP A C 1
ATOM 1481 O O . ASP A 1 191 ? -10.456 1.498 16.960 1.00 93.31 191 ASP A O 1
ATOM 1485 N N . PRO A 1 192 ? -12.353 0.272 16.954 1.00 91.25 192 PRO A N 1
ATOM 1486 C CA . PRO A 1 192 ? -12.824 0.797 15.682 1.00 91.25 192 PRO A CA 1
ATOM 1487 C C . PRO A 1 192 ? -13.119 2.302 15.718 1.00 91.25 192 PRO A C 1
ATOM 1489 O O . PRO A 1 192 ? -12.998 2.940 14.674 1.00 91.25 192 PRO A O 1
ATOM 1492 N N . GLU A 1 193 ? -13.441 2.901 16.872 1.00 89.31 193 GLU A N 1
ATOM 1493 C CA . GLU A 1 193 ? -13.670 4.355 16.973 1.00 89.31 193 GLU A CA 1
ATOM 1494 C C . GLU A 1 193 ? -12.403 5.140 16.621 1.00 89.31 193 GLU A C 1
ATOM 1496 O O . GLU A 1 193 ? -12.436 6.133 15.890 1.00 89.31 193 GLU A O 1
ATOM 1501 N N . LEU A 1 194 ? -11.259 4.642 17.091 1.00 90.31 194 LEU A N 1
ATOM 1502 C CA . LEU A 1 194 ? -9.960 5.285 16.922 1.00 90.31 194 LEU A CA 1
ATOM 1503 C C . LEU A 1 194 ? -9.204 4.783 15.683 1.00 90.31 194 LEU A C 1
ATOM 1505 O O . LEU A 1 194 ? -8.326 5.484 15.174 1.00 90.31 194 LEU A O 1
ATOM 1509 N N . ASN A 1 195 ? -9.529 3.586 15.179 1.00 92.25 195 ASN A N 1
ATOM 1510 C CA . ASN A 1 195 ? -8.787 2.922 14.105 1.00 92.25 195 ASN A CA 1
ATOM 1511 C C . ASN A 1 195 ? -9.656 2.305 12.994 1.00 92.25 195 ASN A C 1
ATOM 1513 O O . ASN A 1 195 ? -9.272 1.326 12.349 1.00 92.25 195 ASN A O 1
ATOM 1517 N N . TRP A 1 196 ? -10.808 2.904 12.690 1.00 90.75 196 TRP A N 1
ATOM 1518 C CA . TRP A 1 196 ? -11.668 2.490 11.570 1.00 90.75 196 TRP A CA 1
ATOM 1519 C C . TRP A 1 196 ? -10.924 2.396 10.224 1.00 90.75 196 TRP A C 1
ATOM 1521 O O . TRP A 1 196 ? -11.301 1.615 9.351 1.00 90.75 196 TRP A O 1
ATOM 1531 N N . GLN A 1 197 ? -9.844 3.165 10.032 1.00 91.75 197 GLN A N 1
ATOM 1532 C CA . GLN A 1 197 ? -9.069 3.159 8.787 1.00 91.75 197 GLN A CA 1
ATOM 1533 C C . GLN A 1 197 ? -8.424 1.803 8.486 1.00 91.75 197 GLN A C 1
ATOM 1535 O O . GLN A 1 197 ? -8.361 1.429 7.310 1.00 91.75 197 GLN A O 1
ATOM 1540 N N . ALA A 1 198 ? -7.950 1.084 9.508 1.00 95.00 198 ALA A N 1
ATOM 1541 C CA . ALA A 1 198 ? -7.339 -0.230 9.339 1.00 95.00 198 ALA A CA 1
ATOM 1542 C C . ALA A 1 198 ? -8.374 -1.239 8.824 1.00 95.00 198 ALA A C 1
ATOM 1544 O O . ALA A 1 198 ? -8.155 -1.880 7.794 1.00 95.00 198 ALA A O 1
ATOM 1545 N N . TYR A 1 199 ? -9.542 -1.282 9.476 1.00 95.56 199 TYR A N 1
ATOM 1546 C CA . TYR A 1 199 ? -10.687 -2.101 9.074 1.00 95.56 199 TYR A CA 1
ATOM 1547 C C . TYR A 1 199 ? -11.143 -1.775 7.648 1.00 95.56 199 TYR A C 1
ATOM 1549 O O . TYR A 1 199 ? -11.206 -2.659 6.800 1.00 95.56 199 TYR A O 1
ATOM 1557 N N . CYS A 1 200 ? -11.369 -0.496 7.328 1.00 93.56 200 CYS A N 1
ATOM 1558 C CA . CYS A 1 200 ? -11.784 -0.086 5.984 1.00 93.56 200 CYS A CA 1
ATOM 1559 C C . CYS A 1 200 ? -10.750 -0.451 4.907 1.00 93.56 200 CYS A C 1
ATOM 1561 O O . CYS A 1 200 ? -11.115 -0.853 3.800 1.00 93.56 200 CYS A O 1
ATOM 1563 N N . THR A 1 201 ? -9.455 -0.311 5.208 1.00 94.75 201 THR A N 1
ATOM 1564 C CA . THR A 1 201 ? -8.384 -0.645 4.258 1.00 94.75 201 THR A CA 1
ATOM 1565 C C . THR A 1 201 ? -8.310 -2.156 4.035 1.00 94.75 201 THR A C 1
ATOM 1567 O O . THR A 1 201 ? -8.268 -2.590 2.883 1.00 94.75 201 THR A O 1
ATOM 1570 N N . ARG A 1 202 ? -8.368 -2.962 5.106 1.00 97.25 202 ARG A N 1
ATOM 1571 C CA . ARG A 1 202 ? -8.368 -4.432 5.033 1.00 97.25 202 ARG A CA 1
ATOM 1572 C C . ARG A 1 202 ? -9.611 -4.977 4.324 1.00 97.25 202 ARG A C 1
ATOM 1574 O O . ARG A 1 202 ? -9.473 -5.784 3.404 1.00 97.25 202 ARG A O 1
ATOM 1581 N N . ALA A 1 203 ? -10.793 -4.438 4.622 1.00 96.19 203 ALA A N 1
ATOM 1582 C CA . ALA A 1 203 ? -12.026 -4.768 3.913 1.00 96.19 203 ALA A CA 1
ATOM 1583 C C . ALA A 1 203 ? -11.917 -4.482 2.409 1.00 96.19 203 ALA A C 1
ATOM 1585 O O . ALA A 1 203 ? -12.243 -5.333 1.581 1.00 96.19 203 ALA A O 1
ATOM 1586 N N . LYS A 1 204 ? -11.399 -3.304 2.035 1.00 95.06 204 LYS A N 1
ATOM 1587 C CA . LYS A 1 204 ? -11.203 -2.925 0.629 1.00 95.06 204 LYS A CA 1
ATOM 1588 C C . LYS A 1 204 ? -10.242 -3.867 -0.101 1.00 95.06 204 LYS A C 1
ATOM 1590 O O . LYS A 1 204 ? -10.497 -4.202 -1.259 1.00 95.06 204 LYS A O 1
ATOM 1595 N N . ILE A 1 205 ? -9.163 -4.298 0.557 1.00 95.75 205 ILE A N 1
ATOM 1596 C CA . ILE A 1 205 ? -8.216 -5.276 0.004 1.00 95.75 205 ILE A CA 1
ATOM 1597 C C . ILE A 1 205 ? -8.935 -6.592 -0.307 1.00 95.75 205 ILE A C 1
ATOM 1599 O O . ILE A 1 205 ? -8.861 -7.070 -1.438 1.00 95.75 205 ILE A O 1
ATOM 1603 N N . HIS A 1 206 ? -9.681 -7.133 0.656 1.00 96.19 206 HIS A N 1
ATOM 1604 C CA . HIS A 1 206 ? -10.409 -8.386 0.477 1.00 96.19 206 HIS A CA 1
ATOM 1605 C C . HIS A 1 206 ? -11.485 -8.305 -0.613 1.00 96.19 206 HIS A C 1
ATOM 1607 O O . HIS A 1 206 ? -11.564 -9.193 -1.460 1.00 96.19 206 HIS A O 1
ATOM 1613 N N . VAL A 1 207 ? -12.267 -7.221 -0.667 1.00 95.25 207 VAL A N 1
ATOM 1614 C CA . VAL A 1 207 ? -13.247 -7.018 -1.750 1.00 95.25 207 VAL A CA 1
ATOM 1615 C C . VAL A 1 207 ? -12.555 -6.992 -3.112 1.00 95.25 207 VAL A C 1
ATOM 1617 O O . VAL A 1 207 ? -13.025 -7.626 -4.054 1.00 95.25 207 VAL A O 1
ATOM 1620 N N . ARG A 1 208 ? -11.418 -6.295 -3.231 1.00 93.81 208 ARG A N 1
ATOM 1621 C CA . ARG A 1 208 ? -10.667 -6.237 -4.491 1.00 93.81 208 ARG A CA 1
ATOM 1622 C C . ARG A 1 208 ? -10.100 -7.601 -4.889 1.00 93.81 208 ARG A C 1
ATOM 1624 O O . ARG A 1 208 ? -10.136 -7.917 -6.073 1.00 93.81 208 ARG A O 1
ATOM 1631 N N . ALA A 1 209 ? -9.613 -8.391 -3.931 1.00 93.12 209 ALA A N 1
ATOM 1632 C CA . ALA A 1 209 ? -9.142 -9.754 -4.177 1.00 93.12 209 ALA A CA 1
ATOM 1633 C C . ALA A 1 209 ? -10.274 -10.637 -4.727 1.00 93.12 209 ALA A C 1
ATOM 1635 O O . ALA A 1 209 ? -10.130 -11.222 -5.796 1.00 93.12 209 ALA A O 1
ATOM 1636 N N . TYR A 1 210 ? -11.448 -10.610 -4.087 1.00 94.50 210 TYR A N 1
ATOM 1637 C CA . TYR A 1 210 ? -12.626 -11.327 -4.577 1.00 94.50 210 TYR A CA 1
ATOM 1638 C C . TYR A 1 210 ? -13.025 -10.911 -5.999 1.00 94.50 210 TYR A C 1
ATOM 1640 O O . TYR A 1 210 ? -13.279 -11.758 -6.852 1.00 94.50 210 TYR A O 1
ATOM 1648 N N . LEU A 1 211 ? -13.084 -9.601 -6.269 1.00 93.31 211 LEU A N 1
ATOM 1649 C CA . LEU A 1 211 ? -13.453 -9.088 -7.591 1.00 93.31 211 LEU A CA 1
ATOM 1650 C C . LEU A 1 211 ? -12.440 -9.486 -8.667 1.00 93.31 211 LEU A C 1
ATOM 1652 O O . LEU A 1 211 ? -12.838 -9.795 -9.787 1.00 93.31 211 LEU A O 1
ATOM 1656 N N . HIS A 1 212 ? -11.151 -9.499 -8.333 1.00 91.38 212 HIS A N 1
ATOM 1657 C CA . HIS A 1 212 ? -10.105 -9.950 -9.240 1.00 91.38 212 HIS A CA 1
ATOM 1658 C C . HIS A 1 212 ? -10.263 -11.438 -9.589 1.00 91.38 212 HIS A C 1
ATOM 1660 O O . HIS A 1 212 ? -10.228 -11.795 -10.766 1.00 91.38 212 HIS A O 1
ATOM 1666 N N . ASP A 1 213 ? -10.511 -12.293 -8.597 1.00 92.12 213 ASP A N 1
ATOM 1667 C CA . ASP A 1 213 ? -10.732 -13.726 -8.823 1.00 92.12 213 ASP A CA 1
ATOM 1668 C C . ASP A 1 213 ? -12.019 -13.992 -9.606 1.00 92.12 213 ASP A C 1
ATOM 1670 O O . ASP A 1 213 ? -12.054 -14.854 -10.484 1.00 92.12 213 ASP A O 1
ATOM 1674 N N . LEU A 1 214 ? -13.072 -13.214 -9.342 1.00 93.38 214 LEU A N 1
ATOM 1675 C CA . LEU A 1 214 ? -14.319 -13.261 -10.101 1.00 93.38 214 LEU A CA 1
ATOM 1676 C C . LEU A 1 214 ? -14.096 -12.913 -11.571 1.00 93.38 214 LEU A C 1
ATOM 1678 O O . LEU A 1 214 ? -14.615 -13.602 -12.447 1.00 93.38 214 LEU A O 1
ATOM 1682 N N . GLU A 1 215 ? -13.321 -11.871 -11.849 1.00 92.75 215 GLU A N 1
ATOM 1683 C CA . GLU A 1 215 ? -13.030 -11.463 -13.219 1.00 92.75 215 GLU A CA 1
ATOM 1684 C C . GLU A 1 215 ? -12.187 -12.514 -13.951 1.00 92.75 215 GLU A C 1
ATOM 1686 O O . GLU A 1 215 ? -12.500 -12.893 -15.079 1.00 92.75 215 GLU A O 1
ATOM 1691 N N . ARG A 1 216 ? -11.196 -13.093 -13.265 1.00 92.81 216 ARG A N 1
ATOM 1692 C CA . ARG A 1 216 ? -10.426 -14.235 -13.771 1.00 92.81 216 ARG A CA 1
ATOM 1693 C C . ARG A 1 216 ? -11.303 -15.448 -14.073 1.00 92.81 216 ARG A C 1
ATOM 1695 O O . ARG A 1 216 ? -11.149 -16.056 -15.129 1.00 92.81 216 ARG A O 1
ATOM 1702 N N . SER A 1 217 ? -12.243 -15.773 -13.188 1.00 92.62 217 SER A N 1
ATOM 1703 C CA . SER A 1 217 ? -13.188 -16.880 -13.364 1.00 92.62 217 SER A CA 1
ATOM 1704 C C . SER A 1 217 ? -14.091 -16.672 -14.587 1.00 92.62 217 SER A C 1
ATOM 1706 O O . SER A 1 217 ? -14.232 -17.578 -15.408 1.00 92.62 217 SER A O 1
ATOM 1708 N N . LYS A 1 218 ? -14.624 -15.455 -14.789 1.00 92.38 218 LYS A N 1
ATOM 1709 C CA . LYS A 1 218 ? -15.418 -15.104 -15.986 1.00 92.38 218 LYS A CA 1
ATOM 1710 C C . LYS A 1 218 ? -14.631 -15.251 -17.287 1.00 92.38 218 LYS A C 1
ATOM 1712 O O . LYS A 1 218 ? -15.199 -15.648 -18.298 1.00 92.38 218 LYS A O 1
ATOM 1717 N N . MET A 1 219 ? -13.337 -14.935 -17.262 1.00 92.75 219 MET A N 1
ATOM 1718 C CA . MET A 1 219 ? -12.434 -15.104 -18.405 1.00 92.75 219 MET A CA 1
ATOM 1719 C C . MET A 1 219 ? -12.014 -16.568 -18.630 1.00 92.75 219 MET A C 1
ATOM 1721 O O . MET A 1 219 ? -11.211 -16.840 -19.517 1.00 92.75 219 MET A O 1
ATOM 1725 N N . GLY A 1 220 ? -12.514 -17.516 -17.827 1.00 91.00 220 GLY A N 1
ATOM 1726 C CA . GLY A 1 220 ? -12.105 -18.923 -17.865 1.00 91.00 220 GLY A CA 1
ATOM 1727 C C . GLY A 1 220 ? -10.695 -19.173 -17.313 1.00 91.00 220 GLY A C 1
ATOM 1728 O O . GLY A 1 220 ? -10.152 -20.261 -17.480 1.00 91.00 220 GLY A O 1
ATOM 1729 N N . LEU A 1 221 ? -10.088 -18.178 -16.656 1.00 83.94 221 LEU A N 1
ATOM 1730 C CA . LEU A 1 221 ? -8.713 -18.185 -16.153 1.00 83.94 221 LEU A CA 1
ATOM 1731 C C . LEU A 1 221 ? -8.659 -18.358 -14.629 1.00 83.94 221 LEU A C 1
ATOM 1733 O O . LEU A 1 221 ? -8.080 -17.533 -13.920 1.00 83.94 221 LEU A O 1
ATOM 1737 N N . GLY A 1 222 ? -9.222 -19.438 -14.099 1.00 84.00 222 GLY A N 1
ATOM 1738 C CA . GLY A 1 222 ? -9.141 -19.740 -12.671 1.00 84.00 222 GLY A CA 1
ATOM 1739 C C . GLY A 1 222 ? -10.301 -20.584 -12.167 1.00 84.00 222 GLY A C 1
ATOM 1740 O O . GLY A 1 222 ? -11.184 -20.972 -12.926 1.00 84.00 222 GLY A O 1
ATOM 1741 N N . GLY A 1 223 ? -10.275 -20.872 -10.867 1.00 88.81 223 GLY A N 1
ATOM 1742 C CA . GLY A 1 223 ? -11.365 -21.552 -10.174 1.00 88.81 223 GLY A CA 1
ATOM 1743 C C . GLY A 1 223 ? -12.504 -20.611 -9.776 1.00 88.81 223 GLY A C 1
ATOM 1744 O O . GLY A 1 223 ? -12.594 -19.464 -10.219 1.00 88.81 223 GLY A O 1
ATOM 1745 N N . MET A 1 224 ? -13.382 -21.114 -8.910 1.00 86.19 224 MET A N 1
ATOM 1746 C CA . MET A 1 224 ? -14.401 -20.295 -8.253 1.00 86.19 224 MET A CA 1
ATOM 1747 C C . MET A 1 224 ? -13.744 -19.289 -7.289 1.00 86.19 224 MET A C 1
ATOM 1749 O O . MET A 1 224 ? -12.823 -19.681 -6.572 1.00 86.19 224 MET A O 1
ATOM 1753 N N . PRO A 1 225 ? -14.223 -18.032 -7.218 1.00 90.75 225 PRO A N 1
ATOM 1754 C CA . PRO A 1 225 ? -13.683 -17.029 -6.298 1.00 90.75 225 PRO A CA 1
ATOM 1755 C C . PRO A 1 225 ? -13.855 -17.431 -4.832 1.00 90.75 225 PRO A C 1
ATOM 1757 O O . PRO A 1 225 ? -14.928 -17.914 -4.446 1.00 90.75 225 PRO A O 1
ATOM 1760 N N . ASP A 1 226 ? -12.841 -17.176 -4.002 1.00 91.38 226 ASP A N 1
ATOM 1761 C CA . ASP A 1 226 ? -12.905 -17.516 -2.581 1.00 91.38 226 ASP A CA 1
ATOM 1762 C C . ASP A 1 226 ? -13.886 -16.601 -1.829 1.00 91.38 226 ASP A C 1
ATOM 1764 O O . ASP A 1 226 ? -13.696 -15.389 -1.693 1.00 91.38 226 ASP A O 1
ATOM 1768 N N . ARG A 1 227 ? -14.947 -17.201 -1.283 1.00 92.62 227 ARG A N 1
ATOM 1769 C CA . ARG A 1 227 ? -15.952 -16.497 -0.476 1.00 92.62 227 ARG A CA 1
ATOM 1770 C C . ARG A 1 227 ? -15.399 -15.994 0.856 1.00 92.62 227 ARG A C 1
ATOM 1772 O O . ARG A 1 227 ? -15.992 -15.075 1.423 1.00 92.62 227 ARG A O 1
ATOM 1779 N N . ASN A 1 228 ? -14.277 -16.531 1.335 1.00 94.81 228 ASN A N 1
ATOM 1780 C CA . ASN A 1 228 ? -13.640 -16.070 2.567 1.00 94.81 228 ASN A CA 1
ATOM 1781 C C . ASN A 1 228 ? -13.262 -14.590 2.484 1.00 94.81 228 ASN A C 1
ATOM 1783 O O . ASN A 1 228 ? -13.416 -13.870 3.464 1.00 94.81 228 ASN A O 1
ATOM 1787 N N . HIS A 1 229 ? -12.863 -14.097 1.308 1.00 93.25 229 HIS A N 1
ATOM 1788 C CA . HIS A 1 229 ? -12.589 -12.675 1.111 1.00 93.25 229 HIS A CA 1
ATOM 1789 C C . HIS A 1 229 ? -13.803 -11.798 1.443 1.00 93.25 229 HIS A C 1
ATOM 1791 O O . HIS A 1 229 ? -13.683 -10.814 2.173 1.00 93.25 229 HIS A O 1
ATOM 1797 N N . LEU A 1 230 ? -14.997 -12.176 0.981 1.00 95.38 230 LEU A N 1
ATOM 1798 C CA . LEU A 1 230 ? -16.217 -11.439 1.314 1.00 95.38 230 LEU A CA 1
ATOM 1799 C C . LEU A 1 230 ? -16.582 -11.568 2.795 1.00 95.38 230 LEU A C 1
ATOM 1801 O O . LEU A 1 230 ? -17.044 -10.595 3.385 1.00 95.38 230 LEU A O 1
ATOM 1805 N N . ALA A 1 231 ? -16.354 -12.734 3.404 1.00 96.88 231 ALA A N 1
ATOM 1806 C CA . ALA A 1 231 ? -16.594 -12.938 4.830 1.00 96.88 231 ALA A CA 1
ATOM 1807 C C . ALA A 1 231 ? -15.684 -12.045 5.695 1.00 96.88 231 ALA A C 1
ATOM 1809 O O . ALA A 1 231 ? -16.181 -11.354 6.583 1.00 96.88 231 ALA A O 1
ATOM 1810 N N . CYS A 1 232 ? -14.383 -11.990 5.393 1.00 95.44 232 CYS A N 1
ATOM 1811 C CA . CYS A 1 232 ? -13.427 -11.114 6.074 1.00 95.44 232 CYS A CA 1
ATOM 1812 C C . CYS A 1 232 ? -13.780 -9.633 5.886 1.00 95.44 232 CYS A C 1
ATOM 1814 O O . CYS A 1 232 ? -13.825 -8.885 6.859 1.00 95.44 232 CYS A O 1
ATOM 1816 N N . ALA A 1 233 ? -14.094 -9.214 4.654 1.00 96.06 233 ALA A N 1
ATOM 1817 C CA . ALA A 1 233 ? -14.488 -7.834 4.382 1.00 96.06 233 ALA A CA 1
ATOM 1818 C C . ALA A 1 233 ? -15.764 -7.433 5.129 1.00 96.06 233 ALA A C 1
ATOM 1820 O O . ALA A 1 233 ? -15.846 -6.334 5.673 1.00 96.06 233 ALA A O 1
ATOM 1821 N N . LYS A 1 234 ? -16.755 -8.328 5.171 1.00 95.06 234 LYS A N 1
ATOM 182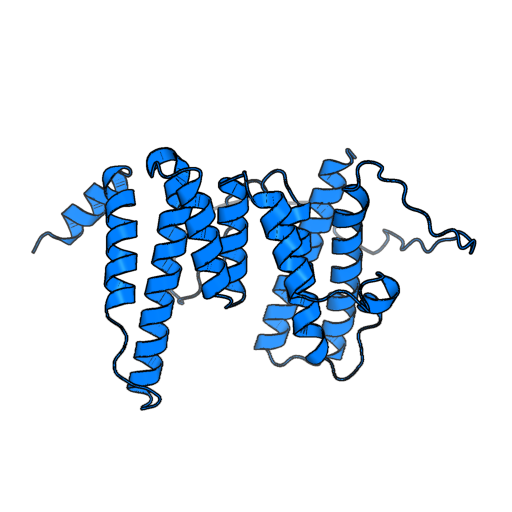2 C CA . LYS A 1 234 ? -17.994 -8.110 5.915 1.00 95.06 234 LYS A CA 1
ATOM 1823 C C . LYS A 1 234 ? -17.717 -7.944 7.410 1.00 95.06 234 LYS A C 1
ATOM 1825 O O . LYS A 1 234 ? -18.210 -6.982 7.985 1.00 95.06 234 LYS A O 1
ATOM 1830 N N . ALA A 1 235 ? -16.916 -8.827 8.007 1.00 96.31 235 ALA A N 1
ATOM 1831 C CA . ALA A 1 235 ? -16.576 -8.752 9.427 1.00 96.31 235 ALA A CA 1
ATOM 1832 C C . ALA A 1 235 ? -15.909 -7.412 9.787 1.00 96.31 235 ALA A C 1
ATOM 1834 O O . ALA A 1 235 ? -16.293 -6.770 10.760 1.00 96.31 235 ALA A O 1
ATOM 1835 N N . ASP A 1 236 ? -14.971 -6.942 8.958 1.00 95.12 236 ASP A N 1
ATOM 1836 C CA . ASP A 1 236 ? -14.318 -5.645 9.159 1.00 95.12 236 ASP A CA 1
ATOM 1837 C C . ASP A 1 236 ? -15.304 -4.470 9.087 1.00 95.12 236 ASP A C 1
ATOM 1839 O O . ASP A 1 236 ? -15.257 -3.558 9.912 1.00 95.12 236 ASP A O 1
ATOM 1843 N N . LEU A 1 237 ? -16.214 -4.484 8.110 1.00 93.00 237 LEU A N 1
ATOM 1844 C CA . LEU A 1 237 ? -17.212 -3.425 7.952 1.00 93.00 237 LEU A CA 1
ATOM 1845 C C . LEU A 1 237 ? -18.262 -3.440 9.067 1.00 93.00 237 LEU A C 1
ATOM 1847 O O . LEU A 1 237 ? -18.725 -2.374 9.466 1.00 93.00 237 LEU A O 1
ATOM 1851 N N . GLU A 1 238 ? -18.624 -4.610 9.593 1.00 92.88 238 GLU A N 1
ATOM 1852 C CA . GLU A 1 238 ? -19.538 -4.724 10.733 1.00 92.88 238 GLU A CA 1
ATOM 1853 C C . GLU A 1 238 ? -18.968 -4.052 11.985 1.00 92.88 238 GLU A C 1
ATOM 1855 O O . GLU A 1 238 ? -19.713 -3.366 12.684 1.00 92.88 238 GLU A O 1
ATOM 1860 N N . GLU A 1 239 ? -17.662 -4.165 12.243 1.00 93.44 239 GLU A N 1
ATOM 1861 C CA . GLU A 1 239 ? -17.020 -3.435 13.345 1.00 93.44 239 GLU A CA 1
ATOM 1862 C C . GLU A 1 239 ? -17.079 -1.914 13.143 1.00 93.44 239 GLU A C 1
ATOM 1864 O O . GLU A 1 239 ? -17.391 -1.175 14.076 1.00 93.44 239 GLU A O 1
ATOM 1869 N N . VAL A 1 240 ? -16.865 -1.432 11.916 1.00 91.19 240 VAL A N 1
ATOM 1870 C CA . VAL A 1 240 ? -16.921 0.008 11.604 1.00 91.19 240 VAL A CA 1
ATOM 1871 C C . VAL A 1 240 ? -18.348 0.560 11.693 1.00 91.19 240 VAL A C 1
ATOM 1873 O O . VAL A 1 240 ? -18.563 1.667 12.184 1.00 91.19 240 VAL A O 1
ATOM 1876 N N . VAL A 1 241 ? -19.350 -0.198 11.244 1.00 89.38 241 VAL A N 1
ATOM 1877 C CA . VAL A 1 241 ? -20.760 0.225 11.282 1.00 89.38 241 VAL A CA 1
ATOM 1878 C C . VAL A 1 241 ? -21.263 0.398 12.718 1.00 89.38 241 VAL A C 1
ATOM 1880 O O . VAL A 1 241 ? -22.086 1.281 12.955 1.00 89.38 241 VAL A O 1
ATOM 1883 N N . LYS A 1 242 ? -20.760 -0.383 13.686 1.00 87.06 242 LYS A N 1
ATOM 1884 C CA . LYS A 1 242 ? -21.122 -0.229 15.109 1.00 87.06 242 LYS A CA 1
ATOM 1885 C C . LYS A 1 242 ? -20.744 1.146 15.664 1.00 87.06 242 LYS A C 1
ATOM 1887 O O . LYS A 1 242 ? -21.475 1.680 16.490 1.00 87.06 242 LYS A O 1
ATOM 1892 N N . VAL A 1 243 ? -19.627 1.703 15.199 1.00 85.62 243 VAL A N 1
ATOM 1893 C CA . VAL A 1 243 ? -19.050 2.955 15.714 1.00 85.62 243 VAL A CA 1
ATOM 1894 C C . VAL A 1 243 ? -19.373 4.182 14.856 1.00 85.62 243 VAL A C 1
ATOM 1896 O O . VAL A 1 243 ? -19.231 5.313 15.307 1.00 85.62 243 VAL A O 1
ATOM 1899 N N . CYS A 1 244 ? -19.834 3.983 13.616 1.00 77.44 244 CYS A N 1
ATOM 1900 C CA . CYS A 1 244 ? -20.214 5.055 12.694 1.00 77.44 244 CYS A CA 1
ATOM 1901 C C . CYS A 1 244 ? -21.747 5.142 12.547 1.00 77.44 244 CYS A C 1
ATOM 1903 O O . CYS A 1 244 ? -22.298 4.576 11.595 1.00 77.44 244 CYS A O 1
ATOM 1905 N N . PRO A 1 245 ? -22.460 5.893 13.412 1.00 70.62 245 PRO A N 1
ATOM 1906 C CA . PRO A 1 245 ? -23.924 5.958 13.392 1.00 70.62 245 PRO A CA 1
ATOM 1907 C C . PRO A 1 245 ? -24.488 6.499 12.071 1.00 70.62 245 PRO A C 1
ATOM 1909 O O . PRO A 1 245 ? -25.548 6.064 11.635 1.00 70.62 245 PRO A O 1
ATOM 1912 N N . GLY A 1 246 ? -23.758 7.381 11.378 1.00 73.19 246 GLY A N 1
ATOM 1913 C CA . GLY A 1 246 ? -24.142 7.833 10.038 1.00 73.19 246 GLY A CA 1
ATOM 1914 C C . GLY A 1 246 ? -24.084 6.723 8.982 1.00 73.19 246 GLY A C 1
ATOM 1915 O O . GLY A 1 246 ? -24.926 6.674 8.099 1.00 73.19 246 GLY A O 1
ATOM 1916 N N . LEU A 1 247 ? -23.126 5.796 9.069 1.00 72.25 247 LEU A N 1
ATOM 1917 C CA . LEU A 1 247 ? -23.036 4.669 8.133 1.00 72.25 247 LEU A CA 1
ATOM 1918 C C . LEU A 1 247 ? -24.126 3.627 8.420 1.00 72.25 247 LEU A C 1
ATOM 1920 O O . LEU A 1 247 ? -24.701 3.058 7.493 1.00 72.25 247 LEU A O 1
ATOM 1924 N N . LYS A 1 248 ? -24.437 3.427 9.706 1.00 74.00 248 LYS A N 1
ATOM 1925 C CA . LYS A 1 248 ? -25.534 2.580 10.183 1.00 74.00 248 LYS A CA 1
ATOM 1926 C C . LYS A 1 248 ? -26.879 3.024 9.601 1.00 74.00 248 LYS A C 1
ATOM 1928 O O . LYS A 1 248 ? -27.580 2.197 9.028 1.00 74.00 248 LYS A O 1
ATOM 1933 N N . THR A 1 249 ? -27.196 4.320 9.653 1.00 74.94 249 THR A N 1
ATOM 1934 C CA . THR A 1 249 ? -28.456 4.844 9.102 1.00 74.94 249 THR A CA 1
ATOM 1935 C C . THR A 1 249 ? -28.555 4.669 7.587 1.00 74.94 249 THR A C 1
ATOM 1937 O O . THR A 1 249 ? -29.600 4.240 7.105 1.00 74.94 249 THR A O 1
ATOM 1940 N N . TYR A 1 250 ? -27.483 4.917 6.822 1.00 71.06 250 TYR A N 1
ATOM 1941 C CA . TYR A 1 250 ? -27.482 4.647 5.375 1.00 71.06 250 TYR A CA 1
ATOM 1942 C C . TYR A 1 250 ? -27.702 3.163 5.051 1.00 71.06 250 TYR A C 1
ATOM 1944 O O . TYR A 1 250 ? -28.412 2.843 4.097 1.00 71.06 250 TYR A O 1
ATOM 1952 N N . LEU A 1 251 ? -27.115 2.260 5.841 1.00 75.56 251 LEU A N 1
ATOM 1953 C CA . LEU A 1 251 ? -27.291 0.821 5.663 1.00 75.56 251 LEU A CA 1
ATOM 1954 C C . LEU A 1 251 ? -28.737 0.394 5.945 1.00 75.56 251 LEU A C 1
ATOM 1956 O O . LEU A 1 251 ? -29.316 -0.350 5.158 1.00 75.56 251 LEU A O 1
ATOM 1960 N N . ASP A 1 252 ? -29.318 0.886 7.040 1.00 75.25 252 ASP A N 1
ATOM 1961 C CA . ASP A 1 252 ? -30.682 0.552 7.450 1.00 75.25 252 ASP A CA 1
ATOM 1962 C C . ASP A 1 252 ? -31.710 1.068 6.415 1.00 75.25 252 ASP A C 1
ATOM 1964 O O . ASP A 1 252 ? -32.663 0.360 6.095 1.00 75.25 252 ASP A O 1
ATOM 1968 N N . ILE A 1 253 ? -31.474 2.240 5.800 1.00 76.12 253 ILE A N 1
ATOM 1969 C CA . ILE A 1 253 ? -32.290 2.764 4.683 1.00 76.12 253 ILE A CA 1
ATOM 1970 C C . ILE A 1 253 ? -32.183 1.867 3.438 1.00 76.12 253 ILE A C 1
ATOM 1972 O O . ILE A 1 253 ? -33.184 1.616 2.772 1.00 76.12 253 ILE A O 1
ATOM 1976 N N . GLY A 1 254 ? -30.991 1.354 3.119 1.00 69.00 254 GLY A N 1
ATOM 1977 C CA . GLY A 1 254 ? -30.774 0.470 1.965 1.00 69.00 254 GLY A CA 1
ATOM 1978 C C . GLY A 1 254 ? -31.323 -0.953 2.133 1.00 69.00 254 GLY A C 1
ATOM 1979 O O . GLY A 1 254 ? -31.425 -1.686 1.153 1.00 69.00 254 GLY A O 1
ATOM 1980 N N . GLN A 1 255 ? -31.670 -1.353 3.359 1.00 71.44 255 GLN A N 1
ATOM 1981 C CA . GLN A 1 255 ? -32.299 -2.643 3.666 1.00 71.44 255 GLN A CA 1
ATOM 1982 C C . GLN A 1 255 ? -33.834 -2.588 3.645 1.00 71.44 255 GLN A C 1
ATOM 1984 O O . GLN A 1 255 ? -34.482 -3.622 3.836 1.00 71.44 255 GLN A O 1
ATOM 1989 N N . VAL A 1 256 ? -34.423 -1.411 3.405 1.00 52.12 256 VAL A N 1
ATOM 1990 C CA . VAL A 1 256 ? -35.867 -1.270 3.208 1.00 52.12 256 VAL A CA 1
ATOM 1991 C C . VAL A 1 256 ? -36.236 -1.945 1.883 1.00 52.12 256 VAL A C 1
ATOM 1993 O O . VAL A 1 256 ? -35.817 -1.510 0.813 1.00 52.12 256 VAL A O 1
ATOM 1996 N N . ARG A 1 257 ? -36.946 -3.069 2.014 1.00 43.66 257 ARG A N 1
ATOM 1997 C CA . ARG A 1 257 ? -37.412 -3.960 0.942 1.00 43.66 257 ARG A CA 1
ATOM 1998 C C . ARG A 1 257 ? -38.375 -3.291 -0.027 1.00 43.66 257 ARG A C 1
ATOM 2000 O O . ARG A 1 257 ? -39.225 -2.508 0.450 1.00 43.66 257 ARG A O 1
#

Radius of gyration: 22.1 Å; chains: 1; bounding box: 75×59×43 Å